Protein AF-A0AA38T703-F1 (afdb_monomer_lite)

Radius of gyration: 50.37 Å; chains: 1; bounding box: 106×46×148 Å

InterPro domains:
  IPR002842 V-type ATPase subunit E [PF01991] (16-172)
  IPR002842 V-type ATPase subunit E [PTHR45715] (1-195)
  IPR038495 V-type ATPase subunit E, C-terminal domain superfamily [G3DSA:3.30.2320.30] (92-183)

Secondary structure (DSSP, 8-state):
--HHHHHHHHHHHHHHHHHHHHHHHHHHHHHHHHHHHHHHHHHHHHHHHHHHHHHHHHHHHHHHHHHHHHHHHHHHHHHHHHHHHHHHHHHHHHHHHHHHHHHHH-TTTSHHHHHHHHHHHHHHHHHHH--SEEEE--BTTTHHHHHHHHHHHHHHHHHHHTSPPPEEEE-SSPBPPPPPTT-HHHHHHHHHHHTT------B-SS-HHHHHHHHTS----------------

Organism: NCBI:txid347529

Structure (mmCIF, N/CA/C/O backbone):
data_AF-A0AA38T703-F1
#
_entry.id   AF-A0AA38T703-F1
#
loop_
_atom_site.group_PDB
_atom_site.id
_atom_site.type_symbol
_atom_site.label_atom_id
_atom_site.label_alt_id
_atom_site.label_comp_id
_atom_site.label_asym_id
_atom_site.label_entity_id
_atom_site.label_seq_id
_atom_site.pdbx_PDB_ins_code
_atom_site.Cartn_x
_atom_site.Cartn_y
_atom_site.Cartn_z
_atom_site.occupancy
_atom_site.B_iso_or_equiv
_atom_site.auth_seq_id
_atom_site.auth_comp_id
_atom_site.auth_asym_id
_atom_site.auth_atom_id
_atom_site.pdbx_PDB_model_num
ATOM 1 N N . MET A 1 1 ? -66.178 -9.434 89.665 1.00 56.97 1 MET A N 1
ATOM 2 C CA . MET A 1 1 ? -65.065 -9.622 88.708 1.00 56.97 1 MET A CA 1
ATOM 3 C C . MET A 1 1 ? -63.785 -9.242 89.425 1.00 56.97 1 MET A C 1
ATOM 5 O O . MET A 1 1 ? -63.821 -8.286 90.188 1.00 56.97 1 MET A O 1
ATOM 9 N N . ASN A 1 2 ? -62.731 -10.046 89.287 1.00 77.88 2 ASN A N 1
ATOM 10 C CA . ASN A 1 2 ? -61.508 -9.919 90.075 1.00 77.88 2 ASN A CA 1
ATOM 11 C C . ASN A 1 2 ? -60.491 -9.052 89.314 1.00 77.88 2 ASN A C 1
ATOM 13 O O . ASN A 1 2 ? -60.171 -9.348 88.165 1.00 77.88 2 ASN A O 1
ATOM 17 N N . ASP A 1 3 ? -59.989 -7.993 89.943 1.00 78.19 3 ASP A N 1
ATOM 18 C CA . ASP A 1 3 ? -59.150 -6.955 89.310 1.00 78.19 3 ASP A CA 1
ATOM 19 C C . ASP A 1 3 ? -57.809 -7.509 88.764 1.00 78.19 3 ASP A C 1
ATOM 21 O O . ASP A 1 3 ? -57.243 -7.028 87.780 1.00 78.19 3 ASP A O 1
ATOM 25 N N . SER A 1 4 ? -57.350 -8.625 89.347 1.00 83.25 4 SER A N 1
ATOM 26 C CA . SER A 1 4 ? -56.185 -9.404 88.895 1.00 83.25 4 SER A CA 1
ATOM 27 C C . SER A 1 4 ? -56.346 -9.959 87.477 1.00 83.25 4 SER A C 1
ATOM 29 O O . SER A 1 4 ? -55.376 -10.034 86.723 1.00 83.25 4 SER A O 1
ATOM 31 N N . ASP A 1 5 ? -57.556 -10.381 87.110 1.00 83.88 5 ASP A N 1
ATOM 32 C CA . ASP A 1 5 ? -57.794 -11.064 85.835 1.00 83.88 5 ASP A CA 1
ATOM 33 C C . ASP A 1 5 ? -57.895 -10.059 84.682 1.00 83.88 5 ASP A C 1
ATOM 35 O O . ASP A 1 5 ? -57.427 -10.339 83.580 1.00 83.88 5 ASP A O 1
ATOM 39 N N . VAL A 1 6 ? -58.384 -8.846 84.968 1.00 86.44 6 VAL A N 1
ATOM 40 C CA . VAL A 1 6 ? -58.371 -7.714 84.029 1.00 86.44 6 VAL A CA 1
ATOM 41 C C . VAL A 1 6 ? -56.932 -7.285 83.724 1.00 86.44 6 VAL A C 1
ATOM 43 O O . VAL A 1 6 ? -56.576 -7.134 82.557 1.00 86.44 6 VAL A O 1
ATOM 46 N N . SER A 1 7 ? -56.068 -7.176 84.741 1.00 87.19 7 SER A N 1
ATOM 47 C CA . SER A 1 7 ? -54.646 -6.843 84.539 1.00 87.19 7 SER A CA 1
ATOM 48 C C . SER A 1 7 ? -53.905 -7.876 83.680 1.00 87.19 7 SER A C 1
ATOM 50 O O . SER A 1 7 ? -53.155 -7.501 82.781 1.00 87.19 7 SER A O 1
ATOM 52 N N . LYS A 1 8 ? -54.157 -9.176 83.887 1.00 89.81 8 LYS A N 1
ATOM 53 C CA . LYS A 1 8 ? -53.566 -10.250 83.063 1.00 89.81 8 LYS A CA 1
ATOM 54 C C . LYS A 1 8 ? -53.995 -10.169 81.597 1.00 89.81 8 LYS A C 1
ATOM 56 O O . LYS A 1 8 ? -53.184 -10.402 80.705 1.00 89.81 8 LYS A O 1
ATOM 61 N N . GLN A 1 9 ? -55.259 -9.834 81.346 1.00 88.88 9 GLN A N 1
ATOM 62 C CA . GLN A 1 9 ? -55.797 -9.717 79.993 1.00 88.88 9 GLN A CA 1
ATOM 63 C C . GLN A 1 9 ? -55.205 -8.506 79.251 1.00 88.88 9 GLN A C 1
ATOM 65 O O . GLN A 1 9 ? -54.872 -8.607 78.070 1.00 88.88 9 GLN A O 1
ATOM 70 N N . ILE A 1 10 ? -54.994 -7.392 79.964 1.00 91.12 10 ILE A N 1
ATOM 71 C CA . ILE A 1 10 ? -54.296 -6.209 79.442 1.00 91.12 10 ILE A CA 1
ATOM 72 C C . ILE A 1 10 ? -52.834 -6.542 79.118 1.00 91.12 10 ILE A C 1
ATOM 74 O O . ILE A 1 10 ? -52.377 -6.224 78.023 1.00 91.12 10 ILE A O 1
ATOM 78 N N . GLU A 1 11 ? -52.105 -7.230 80.003 1.00 92.19 11 GLU A N 1
ATOM 79 C CA . GLU A 1 11 ? -50.729 -7.667 79.716 1.00 92.19 11 GLU A CA 1
ATOM 80 C C . GLU A 1 11 ? -50.644 -8.559 78.474 1.00 92.19 11 GLU A C 1
ATOM 82 O O . GLU A 1 11 ? -49.720 -8.424 77.672 1.00 92.19 11 GLU A O 1
ATOM 87 N N . GLN A 1 12 ? -51.600 -9.472 78.302 1.00 93.56 12 GLN A N 1
ATOM 88 C CA . GLN A 1 12 ? -51.642 -10.353 77.142 1.00 93.56 12 GLN A CA 1
ATOM 89 C C . GLN A 1 12 ? -51.891 -9.567 75.846 1.00 93.56 12 GLN A C 1
ATOM 91 O O . GLN A 1 12 ? -51.225 -9.827 74.845 1.00 93.56 12 GLN A O 1
ATOM 96 N N . MET A 1 13 ? -52.775 -8.563 75.879 1.00 95.06 13 MET A N 1
ATOM 97 C CA . MET A 1 13 ? -52.960 -7.629 74.762 1.00 95.06 13 MET A CA 1
ATOM 98 C C . MET A 1 13 ? -51.692 -6.823 74.462 1.00 95.06 13 MET A C 1
ATOM 100 O O . MET A 1 13 ? -51.327 -6.685 73.300 1.00 95.06 13 MET A O 1
ATOM 104 N N . VAL A 1 14 ? -50.992 -6.319 75.481 1.00 95.44 14 VAL A N 1
ATOM 105 C CA . VAL A 1 14 ? -49.742 -5.564 75.290 1.00 95.44 14 VAL A CA 1
ATOM 106 C C . VAL A 1 14 ? -48.664 -6.438 74.645 1.00 95.44 14 VAL A C 1
ATOM 108 O O . VAL A 1 14 ? -47.990 -5.988 73.721 1.00 95.44 14 VAL A O 1
ATOM 111 N N . ARG A 1 15 ? -48.526 -7.701 75.070 1.00 95.75 15 ARG A N 1
ATOM 112 C CA . ARG A 1 15 ? -47.588 -8.650 74.445 1.00 95.75 15 ARG A CA 1
ATOM 113 C C . ARG A 1 15 ? -47.952 -8.953 72.996 1.00 95.75 15 ARG A C 1
ATOM 115 O O . ARG A 1 15 ? -47.054 -9.009 72.166 1.00 95.75 15 ARG A O 1
ATOM 122 N N . PHE A 1 16 ? -49.241 -9.106 72.694 1.00 96.94 16 PHE A N 1
ATOM 123 C CA . PHE A 1 16 ? -49.709 -9.303 71.323 1.00 96.94 16 PHE A CA 1
ATOM 124 C C . PHE A 1 16 ? -49.347 -8.112 70.428 1.00 96.94 16 PHE A C 1
ATOM 126 O O . PHE A 1 16 ? -48.752 -8.307 69.377 1.00 96.94 16 PHE A O 1
ATOM 133 N N . ILE A 1 17 ? -49.613 -6.882 70.885 1.00 97.62 17 ILE A N 1
ATOM 134 C CA . ILE A 1 17 ? -49.270 -5.658 70.142 1.00 97.62 17 ILE A CA 1
ATOM 135 C C . ILE A 1 17 ? -47.758 -5.565 69.905 1.00 97.62 17 ILE A C 1
ATOM 137 O O . ILE A 1 17 ? -47.323 -5.195 68.817 1.00 97.62 17 ILE A O 1
ATOM 141 N N . HIS A 1 18 ? -46.945 -5.915 70.905 1.00 97.69 18 HIS A N 1
ATOM 142 C CA . HIS A 1 18 ? -45.492 -5.940 70.749 1.00 97.69 18 HIS A CA 1
ATOM 143 C C . HIS A 1 18 ? -45.031 -6.970 69.719 1.00 97.69 18 HIS A C 1
ATOM 145 O O . HIS A 1 18 ? -44.200 -6.640 68.877 1.00 97.69 18 HIS A O 1
ATOM 151 N N . GLN A 1 19 ? -45.577 -8.185 69.765 1.00 97.06 19 GLN A N 1
ATOM 152 C CA . GLN A 1 19 ? -45.219 -9.239 68.823 1.00 97.06 19 GLN A CA 1
ATOM 153 C C . GLN A 1 19 ? -45.654 -8.893 67.393 1.00 97.06 19 GLN A C 1
ATOM 155 O O . GLN A 1 19 ? -44.875 -9.068 66.464 1.00 97.06 19 GLN A O 1
ATOM 160 N N . GLU A 1 20 ? -46.852 -8.335 67.215 1.00 97.62 20 GLU A N 1
ATOM 161 C CA . GLU A 1 20 ? -47.341 -7.879 65.910 1.00 97.62 20 GLU A CA 1
ATOM 162 C C . GLU A 1 20 ? -46.463 -6.750 65.342 1.00 97.62 20 GLU A C 1
ATOM 164 O O . GLU A 1 20 ? -46.110 -6.763 64.163 1.00 97.62 20 GLU A O 1
ATOM 169 N N . ALA A 1 21 ? -46.043 -5.799 66.184 1.00 98.12 21 ALA A N 1
ATOM 170 C CA . AL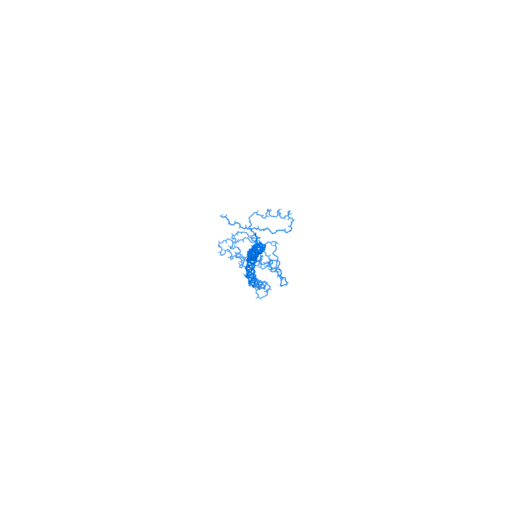A A 1 21 ? -45.118 -4.744 65.779 1.00 98.12 21 ALA A CA 1
ATOM 171 C C . ALA A 1 21 ? -43.730 -5.292 65.400 1.00 98.12 21 ALA A C 1
ATOM 173 O O . ALA A 1 21 ? -43.123 -4.807 64.445 1.00 98.12 21 ALA A O 1
ATOM 174 N N . GLU A 1 22 ? -43.230 -6.299 66.121 1.00 97.25 22 GLU A N 1
ATOM 175 C CA . GLU A 1 22 ? -41.941 -6.941 65.848 1.00 97.25 22 GLU A CA 1
ATOM 176 C C . GLU A 1 22 ? -41.978 -7.774 64.560 1.00 97.25 22 GLU A C 1
ATOM 178 O O . GLU A 1 22 ? -41.081 -7.656 63.725 1.00 97.25 22 GLU A O 1
ATOM 183 N N . GLU A 1 23 ? -43.043 -8.547 64.335 1.00 97.69 23 GLU A N 1
ATOM 184 C CA . GLU A 1 23 ? -43.267 -9.269 63.079 1.00 97.69 23 GLU A CA 1
ATOM 185 C C . GLU A 1 23 ? -43.370 -8.300 61.899 1.00 97.69 23 GLU A C 1
ATOM 187 O O . GLU A 1 23 ? -42.716 -8.515 60.877 1.00 97.69 23 GLU A O 1
ATOM 192 N N . LYS A 1 24 ? -44.091 -7.179 62.052 1.00 98.31 24 LYS A N 1
ATOM 193 C CA . LYS A 1 24 ? -44.185 -6.167 60.993 1.00 98.31 24 LYS A CA 1
ATOM 194 C C . LYS A 1 24 ? -42.850 -5.476 60.721 1.00 98.31 24 LYS A C 1
ATOM 196 O O . LYS A 1 24 ? -42.522 -5.225 59.563 1.00 98.31 24 LYS A O 1
ATOM 201 N N . ALA A 1 25 ? -42.065 -5.180 61.757 1.00 98.12 25 ALA A N 1
ATOM 202 C CA . ALA A 1 25 ? -40.729 -4.610 61.597 1.00 98.12 25 ALA A CA 1
ATOM 203 C C . ALA A 1 25 ? -39.779 -5.577 60.870 1.00 98.12 25 ALA A C 1
ATOM 205 O O . ALA A 1 25 ? -39.027 -5.148 59.994 1.00 98.12 25 ALA A O 1
ATOM 206 N N . ASN A 1 26 ? -39.851 -6.871 61.190 1.00 97.31 26 ASN A N 1
ATOM 207 C CA . ASN A 1 26 ? -39.064 -7.909 60.525 1.00 97.31 26 ASN A CA 1
ATOM 208 C C . ASN A 1 26 ? -39.503 -8.135 59.071 1.00 97.31 26 ASN A C 1
ATOM 210 O O . ASN A 1 26 ? -38.661 -8.306 58.197 1.00 97.31 26 ASN A O 1
ATOM 214 N N . GLU A 1 27 ? -40.800 -8.087 58.776 1.00 97.88 27 GLU A N 1
ATOM 215 C CA . GLU A 1 27 ? -41.298 -8.165 57.398 1.00 97.88 27 GLU A CA 1
ATOM 216 C C . GLU A 1 27 ? -40.767 -6.997 56.551 1.00 97.88 27 GLU A C 1
ATOM 218 O O . GLU A 1 27 ? -40.281 -7.202 55.439 1.00 97.88 27 GLU A O 1
ATOM 223 N N . ILE A 1 28 ? -40.795 -5.775 57.097 1.00 98.06 28 ILE A N 1
ATOM 224 C CA . ILE A 1 28 ? -40.259 -4.585 56.422 1.00 98.06 28 ILE A CA 1
ATOM 225 C C . ILE A 1 28 ? -38.747 -4.710 56.211 1.00 98.06 28 ILE A C 1
ATOM 227 O O . ILE A 1 28 ? -38.261 -4.356 55.138 1.00 98.06 28 ILE A O 1
ATOM 231 N N . SER A 1 29 ? -37.994 -5.201 57.200 1.00 98.00 29 SER A N 1
ATOM 232 C CA . SER A 1 29 ? -36.536 -5.313 57.083 1.00 98.00 29 SER A CA 1
ATOM 233 C C . SER A 1 29 ? -36.121 -6.335 56.024 1.00 98.00 29 SER A C 1
ATOM 235 O O . SER A 1 29 ? -35.268 -6.025 55.193 1.00 98.00 29 SER A O 1
ATOM 237 N N . VAL A 1 30 ? -36.773 -7.501 55.992 1.00 98.25 30 VAL A N 1
ATOM 238 C CA . VAL A 1 30 ? -36.529 -8.539 54.981 1.00 98.25 30 VAL A CA 1
ATOM 239 C C . VAL A 1 30 ? -36.912 -8.034 53.590 1.00 98.25 30 VAL A C 1
ATOM 241 O O . VAL A 1 30 ? -36.106 -8.131 52.666 1.00 98.25 30 VAL A O 1
ATOM 244 N N . SER A 1 31 ? -38.088 -7.414 53.445 1.00 98.06 31 SER A N 1
ATOM 245 C CA . SER A 1 31 ? -38.531 -6.849 52.163 1.00 98.06 31 SER A CA 1
ATOM 246 C C . SER A 1 31 ? -37.571 -5.769 51.652 1.00 98.06 31 SER A C 1
ATOM 248 O O . SER A 1 31 ? -37.233 -5.751 50.471 1.00 98.06 31 SER A O 1
ATOM 250 N N . ALA A 1 32 ? -37.089 -4.887 52.532 1.00 98.19 32 ALA A N 1
ATOM 251 C CA . ALA A 1 32 ? -36.141 -3.839 52.160 1.00 98.19 32 ALA A CA 1
ATOM 252 C C . ALA A 1 32 ? -34.780 -4.408 51.723 1.00 98.19 32 ALA A C 1
ATOM 254 O O . ALA A 1 32 ? -34.150 -3.879 50.806 1.00 98.19 32 ALA A O 1
ATOM 255 N N . GLU A 1 33 ? -34.314 -5.488 52.356 1.00 97.69 33 GLU A N 1
ATOM 256 C CA . GLU A 1 33 ? -33.063 -6.148 51.977 1.00 97.69 33 GLU A CA 1
ATOM 257 C C . GLU A 1 33 ? -33.179 -6.864 50.621 1.00 97.69 33 GLU A C 1
ATOM 259 O O . GLU A 1 33 ? -32.257 -6.799 49.800 1.00 97.69 33 GLU A O 1
ATOM 264 N N . GLU A 1 34 ? -34.316 -7.502 50.343 1.00 97.75 34 GLU A N 1
ATOM 265 C CA . GLU A 1 34 ? -34.598 -8.108 49.040 1.00 97.75 34 GLU A CA 1
ATOM 266 C C . GLU A 1 34 ? -34.631 -7.057 47.924 1.00 97.75 34 GLU A C 1
ATOM 268 O O . GLU A 1 34 ? -33.929 -7.208 46.918 1.00 97.75 34 GLU A O 1
ATOM 273 N N . GLU A 1 35 ? -35.365 -5.958 48.121 1.00 97.75 35 GLU A N 1
ATOM 274 C CA . GLU A 1 35 ? -35.436 -4.850 47.161 1.00 97.75 35 GLU A CA 1
ATOM 275 C C . GLU A 1 35 ? -34.059 -4.223 46.912 1.00 97.75 35 GLU A C 1
ATOM 277 O O . GLU A 1 35 ? -33.651 -4.063 45.757 1.00 97.75 35 GLU A O 1
ATOM 282 N N . PHE A 1 36 ? -33.284 -3.964 47.971 1.00 98.38 36 PHE A N 1
ATOM 283 C CA . PHE A 1 36 ? -31.919 -3.447 47.852 1.00 98.38 36 PHE A CA 1
ATOM 284 C C . PHE A 1 36 ? -31.030 -4.361 47.004 1.00 98.38 36 PHE A C 1
ATOM 286 O O . PHE A 1 36 ? -30.280 -3.896 46.139 1.00 98.38 36 PHE A O 1
ATOM 293 N N . ASN A 1 37 ? -31.097 -5.673 47.239 1.00 98.00 37 ASN A N 1
ATOM 294 C CA . ASN A 1 37 ? -30.293 -6.638 46.501 1.00 98.00 37 ASN A CA 1
ATOM 295 C C . ASN A 1 37 ? -30.689 -6.699 45.020 1.00 98.00 37 ASN A C 1
ATOM 297 O O . ASN A 1 37 ? -29.804 -6.771 44.159 1.00 98.00 37 ASN A O 1
ATOM 301 N N . ILE A 1 38 ? -31.986 -6.618 44.714 1.00 98.12 38 ILE A N 1
ATOM 302 C CA . ILE A 1 38 ? -32.497 -6.582 43.340 1.00 98.12 38 ILE A CA 1
ATOM 303 C C . ILE A 1 38 ? -32.020 -5.315 42.623 1.00 98.12 38 ILE A C 1
ATOM 305 O O . ILE A 1 38 ? -31.422 -5.418 41.548 1.00 98.12 38 ILE A O 1
ATOM 309 N N . GLU A 1 39 ? -32.214 -4.133 43.209 1.00 98.06 39 GLU A N 1
ATOM 310 C CA . GLU A 1 39 ? -31.810 -2.864 42.589 1.00 98.06 39 GLU A CA 1
ATOM 311 C C . GLU A 1 39 ? -30.298 -2.787 42.383 1.00 98.06 39 GLU A C 1
ATOM 313 O O . GLU A 1 39 ? -29.817 -2.434 41.300 1.00 98.06 39 GLU A O 1
ATOM 318 N N . LYS A 1 40 ? -29.522 -3.186 43.395 1.00 98.50 40 LYS A N 1
ATOM 319 C CA . LYS A 1 40 ? -28.062 -3.256 43.303 1.00 98.50 40 LYS A CA 1
ATOM 320 C C . LYS A 1 40 ? -27.627 -4.151 42.147 1.00 98.50 40 LYS A C 1
ATOM 322 O O . LYS A 1 40 ? -26.732 -3.769 41.389 1.00 98.50 40 LYS A O 1
ATOM 327 N N . LEU A 1 41 ? -28.223 -5.338 42.009 1.00 98.25 41 LEU A N 1
ATOM 328 C CA . LEU A 1 41 ? -27.887 -6.259 40.927 1.00 98.25 41 LEU A CA 1
ATOM 329 C C . LEU A 1 41 ? -28.225 -5.646 39.564 1.00 98.25 41 LEU A C 1
ATOM 331 O O . LEU A 1 41 ? -27.370 -5.643 38.678 1.00 98.25 41 LEU A O 1
ATOM 335 N N . GLN A 1 42 ? -29.416 -5.062 39.419 1.00 98.19 42 GLN A N 1
ATOM 336 C CA . GLN A 1 42 ? -29.852 -4.414 38.181 1.00 98.19 42 GLN A CA 1
ATOM 337 C C . GLN A 1 42 ? -28.917 -3.273 37.762 1.00 98.19 42 GLN A C 1
ATOM 339 O O . GLN A 1 42 ? -28.494 -3.219 36.604 1.00 98.19 42 GLN A O 1
ATOM 344 N N . LEU A 1 43 ? -28.531 -2.397 38.695 1.00 98.12 43 LEU A N 1
ATOM 345 C CA . LEU A 1 43 ? -27.594 -1.299 38.435 1.00 98.12 43 LEU A CA 1
ATOM 346 C C . LEU A 1 43 ? -26.226 -1.821 37.979 1.00 98.12 43 LEU A C 1
ATOM 348 O O . LEU A 1 43 ? -25.666 -1.348 36.986 1.00 98.12 43 LEU A O 1
ATOM 352 N N . VAL A 1 44 ? -25.695 -2.833 38.669 1.00 98.50 44 VAL A N 1
ATOM 353 C CA . VAL A 1 44 ? -24.397 -3.431 38.334 1.00 98.50 44 VAL A CA 1
ATOM 354 C C . VAL A 1 44 ? -24.438 -4.120 36.969 1.00 98.50 44 VAL A C 1
ATOM 356 O O . VAL A 1 44 ? -23.490 -3.998 36.190 1.00 98.50 44 VAL A O 1
ATOM 359 N N . GLU A 1 45 ? -25.504 -4.850 36.651 1.00 98.06 45 GLU A N 1
ATOM 360 C CA . GLU A 1 45 ? -25.653 -5.523 35.360 1.00 98.06 45 GLU A CA 1
ATOM 361 C C . GLU A 1 45 ? -25.820 -4.535 34.202 1.00 98.06 45 GLU A C 1
ATOM 363 O O . GLU A 1 45 ? -25.195 -4.720 33.150 1.00 98.06 45 GLU A O 1
ATOM 368 N N . ALA A 1 46 ? -26.586 -3.460 34.402 1.00 98.00 46 ALA A N 1
ATOM 369 C CA . ALA A 1 46 ? -26.760 -2.399 33.416 1.00 98.00 46 ALA A CA 1
ATOM 370 C C . ALA A 1 46 ? -25.421 -1.727 33.064 1.00 98.00 46 ALA A C 1
ATOM 372 O O . ALA A 1 46 ? -25.064 -1.637 31.883 1.00 98.00 46 ALA A O 1
ATOM 373 N N . GLU A 1 47 ? -24.627 -1.339 34.066 1.00 98.06 47 GLU A N 1
ATOM 374 C CA . GLU A 1 47 ? -23.313 -0.727 33.835 1.00 98.06 47 GLU A CA 1
ATOM 375 C C . GLU A 1 47 ? -22.303 -1.725 33.253 1.00 98.06 47 GLU A C 1
ATOM 377 O O . GLU A 1 47 ? -21.598 -1.406 32.291 1.00 98.06 47 GLU A O 1
ATOM 382 N N . LYS A 1 48 ? -22.282 -2.984 33.718 1.00 98.38 48 LYS A N 1
ATOM 383 C CA . LYS A 1 48 ? -21.453 -4.040 33.104 1.00 98.38 48 LYS A CA 1
ATOM 384 C C . LYS A 1 48 ? -21.775 -4.226 31.623 1.00 98.38 48 LYS A C 1
ATOM 386 O O . LYS A 1 48 ? -20.859 -4.402 30.814 1.00 98.38 48 LYS A O 1
ATOM 391 N N . LYS A 1 49 ? -23.056 -4.204 31.246 1.00 98.00 49 LYS A N 1
ATOM 392 C CA . LYS A 1 49 ? -23.491 -4.321 29.848 1.00 98.00 49 LYS A CA 1
ATOM 393 C C . LYS A 1 49 ? -22.993 -3.141 29.016 1.00 98.00 49 LYS A C 1
ATOM 395 O O . LYS A 1 49 ? -22.455 -3.358 27.930 1.00 98.00 49 LYS A O 1
ATOM 400 N N . LYS A 1 50 ? -23.115 -1.918 29.535 1.00 98.31 50 LYS A N 1
ATOM 401 C CA . LYS A 1 50 ? -22.636 -0.693 28.881 1.00 98.31 50 LYS A CA 1
ATOM 402 C C . LYS A 1 50 ? -21.122 -0.718 28.661 1.00 98.31 50 LYS A C 1
ATOM 404 O O . LYS A 1 50 ? -20.671 -0.520 27.533 1.00 98.31 50 LYS A O 1
ATOM 409 N N . ILE A 1 51 ? -20.352 -1.071 29.693 1.00 98.50 51 ILE A N 1
ATOM 410 C CA . ILE A 1 51 ? -18.891 -1.220 29.613 1.00 98.50 51 ILE A CA 1
ATOM 411 C C . ILE A 1 51 ? -18.521 -2.264 28.556 1.00 98.50 51 ILE A C 1
ATOM 413 O O . ILE A 1 51 ? -17.685 -2.006 27.692 1.00 98.50 51 ILE A O 1
ATOM 417 N N . ARG A 1 52 ? -19.174 -3.431 28.563 1.00 98.19 52 ARG A N 1
ATOM 418 C CA . ARG A 1 52 ? -18.893 -4.501 27.595 1.00 98.19 52 ARG A CA 1
ATOM 419 C C . ARG A 1 52 ? -19.090 -4.035 26.151 1.00 98.19 52 ARG A C 1
ATOM 421 O O . ARG A 1 52 ? -18.230 -4.288 25.313 1.00 98.19 52 ARG A O 1
ATOM 428 N N . GLN A 1 53 ? -20.180 -3.320 25.873 1.00 98.00 53 GLN A N 1
ATOM 429 C CA . GLN A 1 53 ? -20.460 -2.775 24.540 1.00 98.00 53 GLN A CA 1
ATOM 430 C C . GLN A 1 53 ? -19.432 -1.719 24.112 1.00 98.00 53 GLN A C 1
ATOM 432 O O . GLN A 1 53 ? -19.021 -1.685 22.951 1.00 98.00 53 GLN A O 1
ATOM 437 N N . GLU A 1 54 ? -18.997 -0.859 25.031 1.00 98.31 54 GLU A N 1
ATOM 438 C CA . GLU A 1 54 ? -17.969 0.143 24.750 1.00 98.31 54 GLU A CA 1
ATOM 439 C C . GLU A 1 54 ? -16.620 -0.506 24.412 1.00 98.31 54 GLU A C 1
ATOM 441 O O . GLU A 1 54 ? -15.990 -0.148 23.413 1.00 98.31 54 GLU A O 1
ATOM 446 N N . TYR A 1 55 ? -16.196 -1.498 25.199 1.00 98.38 55 TYR A N 1
ATOM 447 C CA . TYR A 1 55 ? -14.953 -2.229 24.953 1.00 98.38 55 TYR A CA 1
ATOM 448 C C . TYR A 1 55 ? -15.002 -3.043 23.663 1.00 98.38 55 TYR A C 1
ATOM 450 O O . TYR A 1 55 ? -14.011 -3.069 22.938 1.00 98.38 55 TYR A O 1
ATOM 458 N N . GLU A 1 56 ? -16.148 -3.627 23.311 1.00 98.12 56 GLU A N 1
ATOM 459 C CA . GLU A 1 56 ? -16.310 -4.319 22.031 1.00 98.12 56 GLU A CA 1
ATOM 460 C C . GLU A 1 56 ? -16.122 -3.359 20.842 1.00 98.12 56 GLU A C 1
ATOM 462 O O . GLU A 1 56 ? -15.430 -3.680 19.872 1.00 98.12 56 GLU A O 1
ATOM 467 N N . ARG A 1 57 ? -16.675 -2.141 20.924 1.00 97.88 57 ARG A N 1
ATOM 468 C CA . ARG A 1 57 ? -16.472 -1.100 19.901 1.00 97.88 57 ARG A CA 1
ATOM 469 C C . ARG A 1 57 ? -15.007 -0.671 19.812 1.00 97.88 57 ARG A C 1
ATOM 471 O O . ARG A 1 57 ? -14.463 -0.604 18.710 1.00 97.88 57 ARG A O 1
ATOM 478 N N . LYS A 1 58 ? -14.356 -0.423 20.954 1.00 98.31 58 LYS A N 1
ATOM 479 C CA . LYS A 1 58 ? -12.928 -0.063 21.021 1.00 98.31 58 LYS A CA 1
ATOM 480 C C . LYS A 1 58 ? -12.044 -1.169 20.446 1.00 98.31 58 LYS A C 1
ATOM 482 O O . LYS A 1 58 ? -11.146 -0.882 19.658 1.00 98.31 58 LYS A O 1
ATOM 487 N N . GLN A 1 59 ? -12.331 -2.428 20.767 1.00 98.25 59 GLN A N 1
ATOM 488 C CA . GLN A 1 59 ? -11.602 -3.582 20.249 1.00 98.25 59 GLN A CA 1
ATOM 489 C C . GLN A 1 59 ? -11.705 -3.670 18.722 1.00 98.25 59 GLN A C 1
ATOM 491 O O . GLN A 1 59 ? -10.676 -3.762 18.052 1.00 98.25 59 GLN A O 1
ATOM 496 N N . LYS A 1 60 ? -12.917 -3.551 18.162 1.00 98.12 60 LYS A N 1
ATOM 497 C CA . LYS A 1 60 ? -13.125 -3.528 16.703 1.00 98.12 60 LYS A CA 1
ATOM 498 C C . LYS A 1 60 ? -12.363 -2.378 16.040 1.00 98.12 60 LYS A C 1
ATOM 500 O O . LYS A 1 60 ? -11.736 -2.571 15.001 1.00 98.12 60 LYS A O 1
ATOM 505 N N . GLN A 1 61 ? -12.357 -1.191 16.649 1.00 97.69 61 GLN A N 1
ATOM 506 C CA . GLN A 1 61 ? -11.621 -0.039 16.123 1.00 97.69 61 GLN A CA 1
ATOM 507 C C . GLN A 1 61 ? -10.104 -0.275 16.102 1.00 97.69 61 GLN A C 1
ATOM 509 O O . GLN A 1 61 ? -9.445 0.047 15.112 1.00 97.69 61 GLN A O 1
ATOM 514 N N . VAL A 1 62 ? -9.546 -0.847 17.172 1.00 98.44 62 VAL A N 1
ATOM 515 C CA . VAL A 1 62 ? -8.119 -1.195 17.250 1.00 98.44 62 VAL A CA 1
ATOM 516 C C . VAL A 1 62 ? -7.760 -2.260 16.217 1.00 98.44 62 VAL A C 1
ATOM 518 O O . VAL A 1 62 ? -6.733 -2.141 15.553 1.00 98.44 62 VAL A O 1
ATOM 521 N N . GLU A 1 63 ? -8.613 -3.263 16.018 1.00 98.12 63 GLU A N 1
ATOM 522 C CA . GLU A 1 63 ? -8.382 -4.309 15.022 1.00 98.12 63 GLU A CA 1
ATOM 523 C C . GLU A 1 63 ? -8.335 -3.743 13.595 1.00 98.12 63 GLU A C 1
ATOM 525 O O . GLU A 1 63 ? -7.426 -4.062 12.826 1.00 98.12 63 GLU A O 1
ATOM 530 N N . VAL A 1 64 ? -9.270 -2.850 13.252 1.00 98.38 64 VAL A N 1
ATOM 531 C CA . VAL A 1 64 ? -9.273 -2.157 11.955 1.00 98.38 64 VAL A CA 1
ATOM 532 C C . VAL A 1 64 ? -8.014 -1.307 11.789 1.00 98.38 64 VAL A C 1
ATOM 534 O O . VAL A 1 64 ? -7.357 -1.395 10.754 1.00 98.38 64 VAL A O 1
ATOM 537 N N . ARG A 1 65 ? -7.625 -0.532 12.811 1.00 97.56 65 ARG A N 1
ATOM 538 C CA . ARG A 1 65 ? -6.387 0.266 12.773 1.00 97.56 65 ARG A CA 1
ATOM 539 C C . ARG A 1 65 ? -5.153 -0.605 12.549 1.00 97.56 65 ARG A C 1
ATOM 541 O O . ARG A 1 65 ? -4.342 -0.273 11.693 1.00 97.56 65 ARG A O 1
ATOM 548 N N . LYS A 1 66 ? -5.056 -1.747 13.234 1.00 98.38 66 LYS A N 1
ATOM 549 C CA . LYS A 1 66 ? -3.958 -2.708 13.063 1.00 98.38 66 LYS A CA 1
ATOM 550 C C . LYS A 1 66 ? -3.890 -3.254 11.634 1.00 98.38 66 LYS A C 1
ATOM 552 O O . LYS A 1 66 ? -2.803 -3.378 11.078 1.00 98.38 66 LYS A O 1
ATOM 557 N N . LYS A 1 67 ? -5.040 -3.553 11.018 1.00 98.19 67 LYS A N 1
ATOM 558 C CA . LYS A 1 67 ? -5.116 -4.002 9.615 1.00 98.19 67 LYS A CA 1
ATOM 559 C C . LYS A 1 67 ? -4.656 -2.916 8.639 1.00 98.19 67 LYS A C 1
ATOM 561 O O . LYS A 1 67 ? -3.905 -3.218 7.714 1.00 98.19 67 LYS A O 1
ATOM 566 N N . ILE A 1 68 ? -5.067 -1.666 8.861 1.00 97.94 68 ILE A N 1
ATOM 567 C CA . ILE A 1 68 ? -4.637 -0.520 8.045 1.00 97.94 68 ILE A CA 1
ATOM 568 C C . ILE A 1 68 ? -3.128 -0.320 8.167 1.00 97.94 68 ILE A C 1
ATOM 570 O O . ILE A 1 68 ? -2.446 -0.244 7.151 1.00 97.94 68 ILE A O 1
ATOM 574 N N . GLU A 1 69 ? -2.598 -0.292 9.389 1.00 98.25 69 GLU A N 1
ATOM 575 C CA . GLU A 1 69 ? -1.169 -0.104 9.639 1.00 98.25 69 GLU A CA 1
ATOM 576 C C . GLU A 1 69 ? -0.333 -1.207 8.987 1.00 98.25 69 GLU A C 1
ATOM 578 O O . GLU A 1 69 ? 0.621 -0.916 8.267 1.00 98.25 69 GLU A O 1
ATOM 583 N N . TYR A 1 70 ? -0.741 -2.466 9.151 1.00 98.25 70 TYR A N 1
ATOM 584 C CA . TYR A 1 70 ? -0.094 -3.594 8.490 1.00 98.25 70 TYR A CA 1
ATOM 585 C C . TYR A 1 70 ? -0.096 -3.441 6.960 1.00 98.25 70 TYR A C 1
ATOM 587 O O . TYR A 1 70 ? 0.942 -3.585 6.313 1.00 98.25 70 TYR A O 1
ATOM 595 N N . SER A 1 71 ? -1.242 -3.083 6.370 1.00 98.00 71 SER A N 1
ATOM 596 C CA . SER A 1 71 ? -1.351 -2.855 4.926 1.00 98.00 71 SER A CA 1
ATOM 597 C C . SER A 1 71 ? -0.492 -1.678 4.453 1.00 98.00 71 SER A C 1
ATOM 599 O O . SER A 1 71 ? 0.112 -1.753 3.382 1.00 98.00 71 SER A O 1
ATOM 601 N N . MET A 1 72 ? -0.424 -0.593 5.227 1.00 98.19 72 MET A N 1
ATOM 602 C CA . MET A 1 72 ? 0.409 0.572 4.927 1.00 98.19 72 MET A CA 1
ATOM 603 C C . MET A 1 72 ? 1.893 0.214 4.964 1.00 98.19 72 MET A C 1
ATOM 605 O O . MET A 1 72 ? 2.621 0.576 4.042 1.00 98.19 72 MET A O 1
ATOM 609 N N . GLN A 1 73 ? 2.337 -0.525 5.984 1.00 98.06 73 GLN A N 1
ATOM 610 C CA . GLN A 1 73 ? 3.718 -0.996 6.099 1.00 98.06 73 GLN A CA 1
ATOM 611 C C . GLN A 1 73 ? 4.095 -1.901 4.923 1.00 98.06 73 GLN A C 1
ATOM 613 O O . GLN A 1 73 ? 5.158 -1.726 4.327 1.00 98.06 73 GLN A O 1
ATOM 618 N N . LEU A 1 74 ? 3.212 -2.824 4.532 1.00 98.12 74 LEU A N 1
ATOM 619 C CA . LEU A 1 74 ? 3.439 -3.701 3.385 1.00 98.12 74 LEU A CA 1
ATOM 620 C C . LEU A 1 74 ? 3.536 -2.911 2.073 1.00 98.12 74 LEU A C 1
ATOM 622 O O . LEU A 1 74 ? 4.447 -3.144 1.277 1.00 98.12 74 LEU A O 1
ATOM 626 N N . ASN A 1 75 ? 2.644 -1.940 1.862 1.00 97.88 75 ASN A N 1
ATOM 627 C CA . ASN A 1 75 ? 2.684 -1.086 0.678 1.00 97.88 75 ASN A CA 1
ATOM 628 C C . ASN A 1 75 ? 3.942 -0.202 0.647 1.00 97.88 75 ASN A C 1
ATOM 630 O O . ASN A 1 75 ? 4.586 -0.089 -0.392 1.00 97.88 75 ASN A O 1
ATOM 634 N N . ALA A 1 76 ? 4.343 0.366 1.787 1.00 98.25 76 ALA A N 1
ATOM 635 C CA . ALA A 1 76 ? 5.577 1.137 1.905 1.00 98.25 76 ALA A CA 1
ATOM 636 C C . ALA A 1 76 ? 6.810 0.286 1.565 1.00 98.25 76 ALA A C 1
ATOM 638 O O . ALA A 1 76 ? 7.669 0.725 0.804 1.00 98.25 76 ALA A O 1
ATOM 639 N N . SER A 1 77 ? 6.881 -0.949 2.069 1.00 98.31 77 SER A N 1
ATOM 640 C CA . SER A 1 77 ? 7.955 -1.887 1.724 1.00 98.31 77 SER A CA 1
ATOM 641 C C . SER A 1 77 ? 7.960 -2.231 0.234 1.00 98.31 77 SER A C 1
ATOM 643 O O . SER A 1 77 ? 9.016 -2.221 -0.393 1.00 98.31 77 SER A O 1
ATOM 645 N N . ARG A 1 78 ? 6.787 -2.468 -0.366 1.00 98.19 78 ARG A N 1
ATOM 646 C CA . ARG A 1 78 ? 6.662 -2.730 -1.806 1.00 98.19 78 ARG A CA 1
ATOM 647 C C . ARG A 1 78 ? 7.152 -1.552 -2.649 1.00 98.19 78 ARG A C 1
ATOM 649 O O . ARG A 1 78 ? 7.908 -1.767 -3.590 1.00 98.19 78 ARG A O 1
ATOM 656 N N . ILE A 1 79 ? 6.736 -0.329 -2.318 1.00 98.19 79 ILE A N 1
ATOM 657 C CA . ILE A 1 79 ? 7.155 0.882 -3.037 1.00 98.19 79 ILE A CA 1
ATOM 658 C C . ILE A 1 79 ? 8.674 1.049 -2.961 1.00 98.19 79 ILE A C 1
ATOM 660 O O . ILE A 1 79 ? 9.289 1.308 -3.988 1.00 98.19 79 ILE A O 1
ATOM 664 N N . LYS A 1 80 ? 9.292 0.814 -1.797 1.00 98.44 80 LYS A N 1
ATOM 665 C CA . LYS A 1 80 ? 10.756 0.872 -1.649 1.00 98.44 80 LYS A CA 1
ATOM 666 C C . LYS A 1 80 ? 11.483 -0.108 -2.570 1.00 98.44 80 LYS A C 1
ATOM 668 O O . LYS A 1 80 ? 12.495 0.251 -3.159 1.00 98.44 80 LYS A O 1
ATOM 673 N N . VAL A 1 81 ? 10.969 -1.332 -2.712 1.00 98.44 81 VAL A N 1
ATOM 674 C CA . VAL A 1 81 ? 11.549 -2.321 -3.638 1.00 98.44 81 VAL A CA 1
ATOM 675 C C . VAL A 1 81 ? 11.421 -1.851 -5.086 1.00 98.44 81 VAL A C 1
ATOM 677 O O . VAL A 1 81 ? 12.386 -1.949 -5.836 1.00 98.44 81 VAL A O 1
ATOM 680 N N . LEU A 1 82 ? 10.259 -1.318 -5.472 1.00 98.06 82 LEU A N 1
ATOM 681 C CA . LEU A 1 82 ? 10.043 -0.799 -6.825 1.00 98.06 82 LEU A CA 1
ATOM 682 C C . LEU A 1 82 ? 10.941 0.404 -7.130 1.00 98.06 82 LEU A C 1
ATOM 684 O O . LEU A 1 82 ? 11.501 0.467 -8.216 1.00 98.06 82 LEU A O 1
ATOM 688 N N . GLN A 1 83 ? 11.125 1.311 -6.169 1.00 98.19 83 GLN A N 1
ATOM 689 C CA . GLN A 1 83 ? 12.051 2.439 -6.293 1.00 98.19 83 GLN A CA 1
ATOM 690 C C . GLN A 1 83 ? 13.489 1.956 -6.485 1.00 98.19 83 GLN A C 1
ATOM 692 O O . GLN A 1 83 ? 14.132 2.354 -7.442 1.00 98.19 83 GLN A O 1
ATOM 697 N N . ALA A 1 84 ? 13.960 1.014 -5.663 1.00 97.88 84 ALA A N 1
ATOM 698 C CA . ALA A 1 84 ? 15.309 0.469 -5.811 1.00 97.88 84 ALA A CA 1
ATOM 699 C C . ALA A 1 84 ? 15.529 -0.232 -7.168 1.00 97.88 84 ALA A C 1
ATOM 701 O O . ALA A 1 84 ? 16.627 -0.190 -7.721 1.00 97.88 84 ALA A O 1
ATOM 702 N N . GLN A 1 85 ? 14.494 -0.883 -7.710 1.00 97.75 85 GLN A N 1
ATOM 703 C CA . GLN A 1 85 ? 14.543 -1.468 -9.052 1.00 97.75 85 GLN A CA 1
ATOM 704 C C . GLN A 1 85 ? 14.602 -0.393 -10.143 1.00 97.75 85 GLN A C 1
ATOM 706 O O . GLN A 1 85 ? 15.406 -0.521 -11.065 1.00 97.75 85 GLN A O 1
ATOM 711 N N . ASP A 1 86 ? 13.781 0.653 -10.038 1.00 97.12 86 ASP A N 1
ATOM 712 C CA . ASP A 1 86 ? 13.767 1.771 -10.987 1.00 97.12 86 ASP A CA 1
ATOM 713 C C . ASP A 1 86 ? 15.093 2.540 -10.970 1.00 97.12 86 ASP A C 1
ATOM 715 O O . ASP A 1 86 ? 15.678 2.782 -12.024 1.00 97.12 86 ASP A O 1
ATOM 719 N N . ASP A 1 87 ? 15.642 2.804 -9.783 1.00 96.50 87 ASP A N 1
ATOM 720 C CA . ASP A 1 87 ? 16.944 3.448 -9.598 1.00 96.50 87 ASP A CA 1
ATOM 721 C C . ASP A 1 87 ? 18.061 2.645 -10.279 1.00 96.50 87 ASP A C 1
ATOM 723 O O . ASP A 1 87 ? 18.911 3.209 -10.970 1.00 96.50 87 ASP A O 1
ATOM 727 N N . LEU A 1 88 ? 18.043 1.314 -10.140 1.00 97.06 88 LEU A N 1
ATOM 728 C CA . LEU A 1 88 ? 19.014 0.432 -10.786 1.00 97.06 88 LEU A CA 1
ATOM 729 C C . LEU A 1 88 ? 18.898 0.498 -12.313 1.00 97.06 88 LEU A C 1
ATOM 731 O O . LEU A 1 88 ? 19.912 0.623 -13.004 1.00 97.06 88 LEU A O 1
ATOM 735 N N . VAL A 1 89 ? 17.678 0.443 -12.852 1.00 96.12 89 VAL A N 1
ATOM 736 C CA . VAL A 1 89 ? 17.437 0.538 -14.300 1.00 96.12 89 VAL A CA 1
ATOM 737 C C . VAL A 1 89 ? 17.823 1.921 -14.829 1.00 96.12 89 VAL A C 1
ATOM 739 O O . VAL A 1 89 ? 18.463 2.013 -15.882 1.00 96.12 89 VAL A O 1
ATOM 742 N N . SER A 1 90 ? 17.506 2.993 -14.101 1.00 93.62 90 SER A N 1
ATOM 743 C CA . SER A 1 90 ? 17.894 4.356 -14.465 1.00 93.62 90 SER A CA 1
ATOM 744 C C . SER A 1 90 ? 19.412 4.516 -14.465 1.00 93.62 90 SER A C 1
ATOM 746 O O . SER A 1 90 ? 19.965 5.019 -15.444 1.00 93.62 90 SER A O 1
ATOM 748 N N . ALA A 1 91 ? 20.103 4.002 -13.446 1.00 94.25 91 ALA A N 1
ATOM 749 C CA . ALA A 1 91 ? 21.561 4.022 -13.374 1.00 94.25 91 ALA A CA 1
ATOM 750 C C . ALA A 1 91 ? 22.199 3.251 -14.541 1.00 94.25 91 ALA A C 1
ATOM 752 O O . ALA A 1 91 ? 23.085 3.776 -15.216 1.00 94.25 91 ALA A O 1
ATOM 753 N N . MET A 1 92 ? 21.711 2.041 -14.846 1.00 93.69 92 MET A N 1
ATOM 754 C CA . MET A 1 92 ? 22.167 1.265 -16.007 1.00 93.69 92 MET A CA 1
ATOM 755 C C . MET A 1 92 ? 21.987 2.042 -17.313 1.00 93.69 92 MET A C 1
ATOM 757 O O . MET A 1 92 ? 22.888 2.080 -18.155 1.00 93.69 92 MET A O 1
ATOM 761 N N . ARG A 1 93 ? 20.825 2.675 -17.482 1.00 89.38 93 ARG A N 1
ATOM 762 C CA . ARG A 1 93 ? 20.510 3.489 -18.653 1.00 89.38 93 ARG A CA 1
ATOM 763 C C . ARG A 1 93 ? 21.428 4.705 -18.749 1.00 89.38 93 ARG A C 1
ATOM 765 O O . ARG A 1 93 ? 21.939 4.973 -19.829 1.00 89.38 93 ARG A O 1
ATOM 772 N N . GLU A 1 94 ? 21.691 5.404 -17.651 1.00 87.81 94 GLU A N 1
ATOM 773 C CA . GLU A 1 94 ? 22.624 6.535 -17.615 1.00 87.81 94 GLU A CA 1
ATOM 774 C C . GLU A 1 94 ? 24.054 6.115 -17.962 1.00 87.81 94 GLU A C 1
ATOM 776 O O . GLU A 1 94 ? 24.717 6.794 -18.747 1.00 87.81 94 GLU A O 1
ATOM 781 N N . THR A 1 95 ? 24.531 4.980 -17.441 1.00 88.75 95 THR A N 1
ATOM 782 C CA . THR A 1 95 ? 25.835 4.419 -17.821 1.00 88.75 95 THR A CA 1
ATOM 783 C C . THR A 1 95 ? 25.879 4.090 -19.312 1.00 88.75 95 THR A C 1
ATOM 785 O O . THR A 1 95 ? 26.840 4.456 -19.991 1.00 88.75 95 THR A O 1
ATOM 788 N N . ALA A 1 96 ? 24.835 3.456 -19.854 1.00 87.62 96 ALA A N 1
ATOM 789 C CA . ALA A 1 96 ? 24.741 3.165 -21.282 1.00 87.62 96 ALA A CA 1
ATOM 790 C C . ALA A 1 96 ? 24.720 4.450 -22.130 1.00 87.62 96 ALA A C 1
ATOM 792 O O . ALA A 1 96 ? 25.445 4.539 -23.119 1.00 87.62 96 ALA A O 1
ATOM 793 N N . SER A 1 97 ? 23.964 5.473 -21.724 1.00 83.38 97 SER A N 1
ATOM 794 C CA . SER A 1 97 ? 23.930 6.777 -22.392 1.00 83.38 97 SER A CA 1
ATOM 795 C C . SER A 1 97 ? 25.292 7.478 -2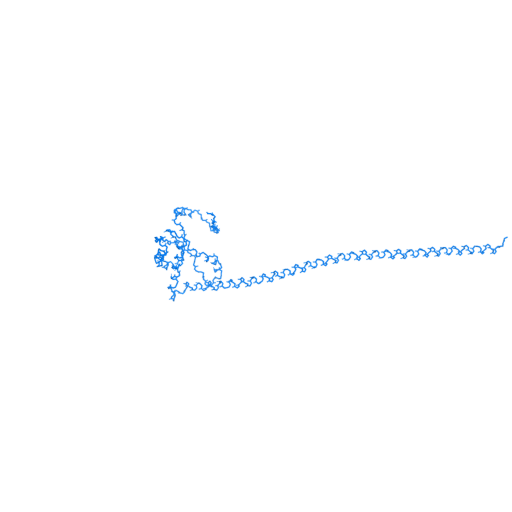2.370 1.00 83.38 97 SER A C 1
ATOM 797 O O . SER A 1 97 ? 25.719 7.980 -23.406 1.00 83.38 97 SER A O 1
ATOM 799 N N . LYS A 1 98 ? 26.018 7.456 -21.244 1.00 82.81 98 LYS A N 1
ATOM 800 C CA . LYS A 1 98 ? 27.397 7.978 -21.159 1.00 82.81 98 LYS A CA 1
ATOM 801 C C . LYS A 1 98 ? 28.342 7.227 -22.099 1.00 82.81 98 LYS A C 1
ATOM 803 O O . LYS A 1 98 ? 29.114 7.848 -22.826 1.00 82.81 98 LYS A O 1
ATOM 808 N N . ASN A 1 99 ? 28.231 5.900 -22.163 1.00 83.38 99 ASN A N 1
ATOM 809 C CA . ASN A 1 99 ? 29.009 5.095 -23.106 1.00 83.38 99 ASN A CA 1
ATOM 810 C C . ASN A 1 99 ? 28.696 5.453 -24.569 1.00 83.38 99 ASN A C 1
ATOM 812 O O . ASN A 1 99 ? 29.613 5.496 -25.385 1.00 83.38 99 ASN A O 1
ATOM 816 N N . LEU A 1 100 ? 27.436 5.757 -24.902 1.00 80.19 100 LEU A N 1
ATOM 817 C CA . LEU A 1 100 ? 27.046 6.207 -26.243 1.00 80.19 100 LEU A CA 1
ATOM 818 C C . LEU A 1 100 ? 27.607 7.593 -26.595 1.00 80.19 100 LEU A C 1
ATOM 820 O O . LEU A 1 100 ? 28.011 7.790 -27.739 1.00 80.19 100 LEU A O 1
ATOM 824 N N . LEU A 1 101 ? 27.694 8.531 -25.644 1.00 77.75 101 LEU A N 1
ATOM 825 C CA . LEU A 1 101 ? 28.342 9.833 -25.881 1.00 77.75 101 LEU A CA 1
ATOM 826 C C . LEU A 1 101 ? 29.818 9.664 -26.252 1.00 77.75 101 LEU A C 1
ATOM 828 O O . LEU A 1 101 ? 30.327 10.328 -27.157 1.00 77.75 101 LEU A O 1
ATOM 832 N N . ASN A 1 102 ? 30.498 8.706 -25.626 1.00 74.50 102 ASN A N 1
ATOM 833 C CA . ASN A 1 102 ? 31.885 8.405 -25.959 1.00 74.50 102 ASN A CA 1
ATOM 834 C C . ASN A 1 102 ? 32.047 7.915 -27.411 1.00 74.50 102 ASN A C 1
ATOM 836 O O . ASN A 1 102 ? 33.055 8.225 -28.045 1.00 74.50 102 ASN A O 1
ATOM 840 N N . VAL A 1 103 ? 31.047 7.229 -27.983 1.00 73.25 103 VAL A N 1
ATOM 841 C CA . VAL A 1 103 ? 31.076 6.787 -29.391 1.00 73.25 103 VAL A CA 1
ATOM 842 C C . VAL A 1 103 ? 31.157 7.974 -30.358 1.00 73.25 103 VAL A C 1
ATOM 844 O O . VAL A 1 103 ? 31.873 7.877 -31.352 1.00 73.25 103 VAL A O 1
ATOM 847 N N . SER A 1 104 ? 30.495 9.102 -30.065 1.00 66.88 104 SER A N 1
ATOM 848 C CA . SER A 1 104 ? 30.603 10.315 -30.892 1.00 66.88 104 SER A CA 1
ATOM 849 C C . SER A 1 104 ? 31.889 11.114 -30.648 1.00 66.88 104 SER A C 1
ATOM 851 O O . SER A 1 104 ? 32.381 11.768 -31.565 1.00 66.88 104 SER A O 1
ATOM 853 N N . HIS A 1 105 ? 32.461 11.066 -29.438 1.00 62.50 105 HIS A N 1
ATOM 854 C CA . HIS A 1 105 ? 33.604 11.910 -29.059 1.00 62.50 105 HIS A CA 1
ATOM 855 C C . HIS A 1 105 ? 34.994 11.307 -29.336 1.00 62.50 105 HIS A C 1
ATOM 857 O O . HIS A 1 105 ? 35.965 12.064 -29.404 1.00 62.50 105 HIS A O 1
ATOM 863 N N . TYR A 1 106 ? 35.137 9.992 -29.563 1.00 56.59 106 TYR A N 1
ATOM 864 C CA . TYR A 1 106 ? 36.417 9.365 -29.956 1.00 56.59 106 TYR A CA 1
ATOM 865 C C . TYR A 1 106 ? 36.795 9.657 -31.425 1.00 56.59 106 TYR A C 1
ATOM 867 O O . TYR A 1 106 ? 36.960 8.762 -32.257 1.00 56.59 106 TYR A O 1
ATOM 875 N N . LYS A 1 107 ? 36.984 10.944 -31.725 1.00 54.50 107 LYS A N 1
ATOM 876 C CA . LYS A 1 107 ? 37.158 11.547 -33.054 1.00 54.50 107 LYS A CA 1
ATOM 877 C C . LYS A 1 107 ? 38.399 11.076 -33.832 1.00 54.50 107 LYS A C 1
ATOM 879 O O . LYS A 1 107 ? 38.490 11.356 -35.019 1.00 54.50 107 LYS A O 1
ATOM 884 N N . SER A 1 108 ? 39.347 10.359 -33.214 1.00 52.28 108 SER A N 1
ATOM 885 C CA . SER A 1 108 ? 40.611 9.968 -33.869 1.00 52.28 108 SER A CA 1
ATOM 886 C C . SER A 1 108 ? 40.890 8.464 -33.969 1.00 52.28 108 SER A C 1
ATOM 888 O O . SER A 1 108 ? 41.615 8.059 -34.870 1.00 52.28 108 SER A O 1
ATOM 890 N N . ARG A 1 109 ? 40.329 7.613 -33.096 1.00 53.72 109 ARG A N 1
ATOM 891 C CA . ARG A 1 109 ? 40.671 6.170 -33.060 1.00 53.72 109 ARG A CA 1
ATOM 892 C C . ARG A 1 109 ? 39.619 5.261 -33.708 1.00 53.72 109 ARG A C 1
ATOM 894 O O . ARG A 1 109 ? 39.945 4.151 -34.112 1.00 53.72 109 ARG A O 1
ATOM 901 N N . HIS A 1 110 ? 38.377 5.741 -33.833 1.00 56.03 110 HIS A N 1
ATOM 902 C CA . HIS A 1 110 ? 37.228 4.967 -34.327 1.00 56.03 110 HIS A CA 1
ATOM 903 C C . HIS A 1 110 ? 36.324 5.756 -35.289 1.00 56.03 110 HIS A C 1
ATOM 905 O O . HIS A 1 110 ? 35.149 5.427 -35.434 1.00 56.03 110 HIS A O 1
ATOM 911 N N . LEU A 1 111 ? 36.861 6.771 -35.977 1.00 61.69 111 LEU A N 1
ATOM 912 C CA . LEU A 1 111 ? 36.100 7.615 -36.909 1.00 61.69 111 LEU A CA 1
ATOM 913 C C . LEU A 1 111 ? 35.328 6.785 -37.957 1.00 61.69 111 LEU A C 1
ATOM 915 O O . LEU A 1 111 ? 34.149 7.031 -38.198 1.00 61.69 111 LEU A O 1
ATOM 919 N N . HIS A 1 112 ? 35.947 5.720 -38.481 1.00 62.47 112 HIS A N 1
ATOM 920 C CA . HIS A 1 112 ? 35.305 4.791 -39.420 1.00 62.47 112 HIS A CA 1
ATOM 921 C C . HIS A 1 112 ? 34.130 3.999 -38.821 1.00 62.47 112 HIS A C 1
ATOM 923 O O . HIS A 1 112 ? 33.199 3.645 -39.544 1.00 62.47 112 HIS A O 1
ATOM 929 N N . ASN A 1 113 ? 34.125 3.749 -37.509 1.00 74.06 113 ASN A N 1
ATOM 930 C CA . ASN A 1 113 ? 33.037 3.022 -36.852 1.00 74.06 113 ASN A CA 1
ATOM 931 C C . ASN A 1 113 ? 31.794 3.907 -36.698 1.00 74.06 113 ASN A C 1
ATOM 933 O O . ASN A 1 113 ? 30.678 3.432 -36.902 1.00 74.06 113 ASN A O 1
ATOM 937 N N . TYR A 1 114 ? 31.977 5.193 -36.380 1.00 80.31 114 TYR A N 1
ATOM 938 C CA . TYR A 1 114 ? 30.870 6.144 -36.267 1.00 80.31 114 TYR A CA 1
ATOM 939 C C . TYR A 1 114 ? 30.289 6.510 -37.639 1.00 80.31 114 TYR A C 1
ATOM 941 O O . TYR A 1 114 ? 29.074 6.506 -37.813 1.00 80.31 114 TYR A O 1
ATOM 949 N N . GLU A 1 115 ? 31.138 6.714 -38.647 1.00 82.19 115 GLU A N 1
ATOM 950 C CA . GLU A 1 115 ? 30.699 6.920 -40.030 1.00 82.19 115 GLU A CA 1
ATOM 951 C C . GLU A 1 115 ? 29.899 5.711 -40.565 1.00 82.19 115 GLU A C 1
ATOM 953 O O . GLU A 1 115 ? 28.827 5.862 -41.159 1.00 82.19 115 GLU A O 1
ATOM 958 N N . GLY A 1 116 ? 30.378 4.489 -40.299 1.00 84.94 116 GLY A N 1
ATOM 959 C CA . GLY A 1 116 ? 29.663 3.255 -40.630 1.00 84.94 116 GLY A CA 1
ATOM 960 C C . GLY A 1 116 ? 28.314 3.135 -39.912 1.00 84.94 116 GLY A C 1
ATOM 961 O O . GLY A 1 116 ? 27.330 2.706 -40.523 1.00 84.94 116 GLY A O 1
ATOM 962 N N . LEU A 1 117 ? 28.246 3.563 -38.648 1.00 85.00 117 LEU A N 1
ATOM 963 C CA . LEU A 1 117 ? 27.011 3.616 -37.866 1.00 85.00 117 LEU A CA 1
ATOM 964 C C . LEU A 1 117 ? 26.013 4.625 -38.452 1.00 85.00 117 LEU A C 1
ATOM 966 O O . LEU A 1 117 ? 24.861 4.260 -38.685 1.00 85.00 117 LEU A O 1
ATOM 970 N N . LEU A 1 118 ? 26.448 5.853 -38.755 1.00 86.00 118 LEU A N 1
ATOM 971 C CA . LEU A 1 118 ? 25.615 6.874 -39.404 1.00 86.00 118 LEU A CA 1
ATOM 972 C C . LEU A 1 118 ? 25.051 6.360 -40.732 1.00 86.00 118 LEU A C 1
ATOM 974 O O . LEU A 1 118 ? 23.849 6.464 -40.978 1.00 86.00 118 LEU A O 1
ATOM 978 N N . ARG A 1 119 ? 25.888 5.710 -41.552 1.00 88.25 119 ARG A N 1
ATOM 979 C CA . ARG A 1 119 ? 25.464 5.088 -42.814 1.00 88.25 119 ARG A CA 1
ATOM 980 C C . ARG A 1 119 ? 24.370 4.050 -42.603 1.00 88.25 119 ARG A C 1
ATOM 982 O O . ARG A 1 119 ? 23.372 4.051 -43.322 1.00 88.25 119 ARG A O 1
ATOM 989 N N . ALA A 1 120 ? 24.550 3.158 -41.631 1.00 87.50 120 ALA A N 1
ATOM 990 C CA . ALA A 1 120 ? 23.581 2.113 -41.322 1.00 87.50 120 ALA A CA 1
ATOM 991 C C . ALA A 1 120 ? 22.245 2.694 -40.831 1.00 87.50 120 ALA A C 1
ATOM 993 O O . ALA A 1 120 ? 21.192 2.238 -41.277 1.00 87.50 120 ALA A O 1
ATOM 994 N N . LEU A 1 121 ? 22.285 3.726 -39.982 1.00 88.69 121 LEU A N 1
ATOM 995 C CA . LEU A 1 121 ? 21.096 4.414 -39.470 1.00 88.69 121 LEU A CA 1
ATOM 996 C C . LEU A 1 121 ? 20.330 5.147 -40.579 1.00 88.69 121 LEU A C 1
ATOM 998 O O . LEU A 1 121 ? 19.105 5.026 -40.651 1.00 88.69 121 LEU A O 1
ATOM 1002 N N . ILE A 1 122 ? 21.033 5.833 -41.488 1.00 87.44 122 ILE A N 1
ATOM 1003 C CA . ILE A 1 122 ? 20.415 6.480 -42.656 1.00 87.44 122 ILE A CA 1
ATOM 1004 C C . ILE A 1 122 ? 19.732 5.423 -43.530 1.00 87.44 122 ILE A C 1
ATOM 1006 O O . ILE A 1 122 ? 18.539 5.541 -43.798 1.00 87.44 122 ILE A O 1
ATOM 1010 N N . ILE A 1 123 ? 20.423 4.337 -43.893 1.00 87.25 123 ILE A N 1
ATOM 1011 C CA . ILE A 1 123 ? 19.831 3.251 -44.696 1.00 87.25 123 ILE A CA 1
ATOM 1012 C C . ILE A 1 123 ? 18.602 2.652 -43.996 1.00 87.25 123 ILE A C 1
ATOM 1014 O O . ILE A 1 123 ? 17.575 2.434 -44.637 1.00 87.25 123 ILE A O 1
ATOM 1018 N N . GLN A 1 124 ? 18.680 2.400 -42.687 1.00 87.06 124 GLN A N 1
ATOM 1019 C CA . GLN A 1 124 ? 17.563 1.872 -41.903 1.00 87.06 124 GLN A CA 1
ATOM 1020 C C . GLN A 1 124 ? 16.353 2.813 -41.929 1.00 87.06 124 GLN A C 1
ATOM 1022 O O . GLN A 1 124 ? 15.222 2.339 -42.045 1.00 87.06 124 GLN A O 1
ATOM 1027 N N . SER A 1 125 ? 16.573 4.126 -41.837 1.00 86.25 125 SER A N 1
ATOM 1028 C CA . SER A 1 125 ? 15.494 5.112 -41.930 1.00 86.25 125 SER A CA 1
ATOM 1029 C C . SER A 1 125 ? 14.847 5.113 -43.317 1.00 86.25 125 SER A C 1
ATOM 1031 O O . SER A 1 125 ? 13.629 4.970 -43.412 1.00 86.25 125 SER A O 1
ATOM 1033 N N . LEU A 1 126 ? 15.647 5.137 -44.390 1.00 83.94 126 LEU A N 1
ATOM 1034 C CA . LEU A 1 126 ? 15.159 5.111 -45.772 1.00 83.94 126 LEU A CA 1
ATOM 1035 C C . LEU A 1 126 ? 14.337 3.845 -46.057 1.00 83.94 126 LEU A C 1
ATOM 1037 O O . LEU A 1 126 ? 13.255 3.929 -46.630 1.00 83.94 126 LEU A O 1
ATOM 1041 N N . LEU A 1 127 ? 14.793 2.676 -45.586 1.00 85.75 127 LEU A N 1
ATOM 1042 C CA . LEU A 1 127 ? 14.069 1.404 -45.728 1.00 85.75 127 LEU A CA 1
ATOM 1043 C C . LEU A 1 127 ? 12.732 1.371 -44.976 1.00 85.75 127 LEU A C 1
ATOM 1045 O O . LEU A 1 127 ? 11.816 0.667 -45.406 1.00 85.75 127 LEU A O 1
ATOM 1049 N N . ARG A 1 128 ? 12.615 2.094 -43.855 1.00 85.50 128 ARG A N 1
ATOM 1050 C CA . ARG A 1 128 ? 11.357 2.211 -43.101 1.00 85.50 128 ARG A CA 1
ATOM 1051 C C . ARG A 1 128 ? 10.373 3.173 -43.760 1.00 85.50 128 ARG A C 1
ATOM 1053 O O . ARG A 1 128 ? 9.176 2.929 -43.677 1.00 85.50 128 ARG A O 1
ATOM 1060 N N . LEU A 1 129 ? 10.869 4.234 -44.394 1.00 83.75 129 LEU A N 1
ATOM 1061 C CA . LEU A 1 129 ? 10.044 5.296 -44.976 1.00 83.75 129 LEU A CA 1
ATOM 1062 C C . LEU A 1 129 ? 9.584 4.983 -46.401 1.00 83.75 129 LEU A C 1
ATOM 1064 O O . LEU A 1 129 ? 8.418 5.190 -46.706 1.00 83.75 129 LEU A O 1
ATOM 1068 N N . LYS A 1 130 ? 10.473 4.448 -47.251 1.00 83.31 130 LYS A N 1
ATOM 1069 C CA . LYS A 1 130 ? 10.191 4.072 -48.651 1.00 83.31 130 LYS A CA 1
ATOM 1070 C C . LYS A 1 130 ? 9.579 5.193 -49.509 1.00 83.31 130 LYS A C 1
ATOM 1072 O O . LYS A 1 130 ? 8.779 4.926 -50.400 1.00 83.31 130 LYS A O 1
ATOM 1077 N N . GLU A 1 131 ? 9.964 6.437 -49.256 1.00 81.69 131 GLU A N 1
ATOM 1078 C CA . GLU A 1 131 ? 9.513 7.605 -50.022 1.00 81.69 131 GLU A CA 1
ATOM 1079 C C . GLU A 1 131 ? 10.577 8.023 -51.059 1.00 81.69 131 GLU A C 1
ATOM 1081 O O . GLU A 1 131 ? 11.770 7.784 -50.844 1.00 81.69 131 GLU A O 1
ATOM 1086 N N . PRO A 1 132 ? 10.178 8.651 -52.181 1.00 81.12 132 PRO A N 1
ATOM 1087 C CA . PRO A 1 132 ? 11.099 9.056 -53.246 1.00 81.12 132 PRO A CA 1
ATOM 1088 C C . PRO A 1 132 ? 11.937 10.297 -52.903 1.00 81.12 132 PRO A C 1
ATOM 1090 O O . PRO A 1 132 ? 13.006 10.471 -53.480 1.00 81.12 132 PRO A O 1
ATOM 1093 N N . SER A 1 133 ? 11.472 11.150 -51.983 1.00 83.69 133 SER A N 1
ATOM 1094 C CA . SER A 1 133 ? 12.180 12.358 -51.543 1.00 83.69 133 SER A CA 1
ATOM 1095 C C . SER A 1 133 ? 12.083 12.517 -50.026 1.00 83.69 133 SER A C 1
ATOM 1097 O O . SER A 1 133 ? 11.014 12.331 -49.432 1.00 83.69 133 SER A O 1
ATOM 1099 N N . VAL A 1 134 ? 13.223 12.802 -49.402 1.00 83.31 134 VAL A N 1
ATOM 1100 C CA . VAL A 1 134 ? 13.469 12.672 -47.968 1.00 83.31 134 VAL A CA 1
ATOM 1101 C C . VAL A 1 134 ? 14.260 13.871 -47.454 1.00 83.31 134 VAL A C 1
ATOM 1103 O O . VAL A 1 134 ? 15.318 14.203 -47.977 1.00 83.31 134 VAL A O 1
ATOM 1106 N N . LEU A 1 135 ? 13.783 14.490 -46.377 1.00 84.75 135 LEU A N 1
ATOM 1107 C CA . LEU A 1 135 ? 14.496 15.569 -45.697 1.00 84.75 135 LEU A CA 1
ATOM 1108 C C . LEU A 1 135 ? 15.270 15.026 -44.482 1.00 84.75 135 LEU A C 1
ATOM 1110 O O . LEU A 1 135 ? 14.695 14.378 -43.614 1.00 84.75 135 LEU A O 1
ATOM 1114 N N . LEU A 1 136 ? 16.583 15.249 -44.424 1.00 84.06 136 LEU A N 1
ATOM 1115 C CA . LEU A 1 136 ? 17.470 14.728 -43.383 1.00 84.06 136 LEU A CA 1
ATOM 1116 C C . LEU A 1 136 ? 17.883 15.845 -42.424 1.00 84.06 136 LEU A C 1
ATOM 1118 O O . LEU A 1 136 ? 18.517 16.817 -42.824 1.00 84.06 136 LEU A O 1
ATOM 1122 N N . ARG A 1 137 ? 17.578 15.667 -41.137 1.00 85.50 137 ARG A N 1
ATOM 1123 C CA . ARG A 1 137 ? 17.992 16.585 -40.075 1.00 85.50 137 ARG A CA 1
ATOM 1124 C C . ARG A 1 137 ? 19.125 15.990 -39.244 1.00 85.50 137 ARG A C 1
ATOM 1126 O O . ARG A 1 137 ? 18.967 14.903 -38.690 1.00 85.50 137 ARG A O 1
ATOM 1133 N N . CYS A 1 138 ? 20.240 16.706 -39.118 1.00 85.25 138 CYS A N 1
ATOM 1134 C CA . CYS A 1 138 ? 21.407 16.268 -38.347 1.00 85.25 138 CYS A CA 1
ATOM 1135 C C . CYS A 1 138 ? 21.910 17.348 -37.374 1.00 85.25 138 CYS A C 1
ATOM 1137 O O . CYS A 1 138 ? 21.439 18.488 -37.368 1.00 85.25 138 CYS A O 1
ATOM 1139 N N . ARG A 1 139 ? 22.857 16.981 -36.501 1.00 84.38 139 ARG A N 1
ATOM 1140 C CA . ARG A 1 139 ? 23.586 17.947 -35.666 1.00 84.38 139 ARG A CA 1
ATOM 1141 C C . ARG A 1 139 ? 24.597 18.705 -36.520 1.00 84.38 139 ARG A C 1
ATOM 1143 O O . ARG A 1 139 ? 25.164 18.140 -37.452 1.00 84.38 139 ARG A O 1
ATOM 1150 N N . LYS A 1 140 ? 24.880 19.957 -36.152 1.00 82.75 140 LYS A N 1
ATOM 1151 C CA . LYS A 1 140 ? 25.840 20.816 -36.869 1.00 82.75 140 LYS A CA 1
ATOM 1152 C C . LYS A 1 140 ? 27.248 20.213 -36.936 1.00 82.75 140 LYS A C 1
ATOM 1154 O O . LYS A 1 140 ? 27.937 20.361 -37.936 1.00 82.75 140 LYS A O 1
ATOM 1159 N N . GLU A 1 141 ? 27.654 19.500 -35.889 1.00 81.25 141 GLU A N 1
ATOM 1160 C CA . GLU A 1 141 ? 28.965 18.839 -35.804 1.00 81.25 141 GLU A CA 1
ATOM 1161 C C . GLU A 1 141 ? 29.100 17.621 -36.730 1.00 81.25 141 GLU A C 1
ATOM 1163 O O . GLU A 1 141 ? 30.208 17.285 -37.146 1.00 81.25 141 GLU A O 1
ATOM 1168 N N . ASP A 1 142 ? 27.980 16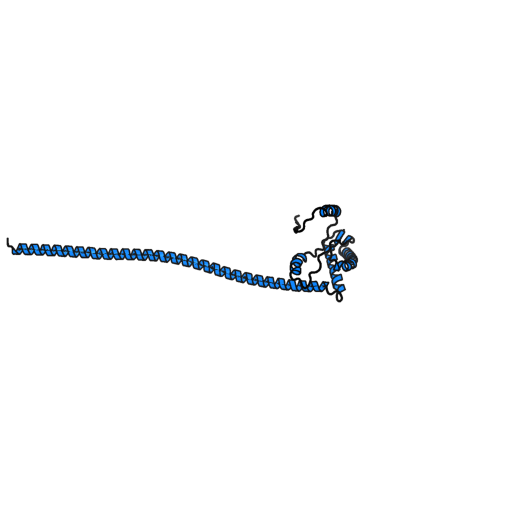.972 -37.062 1.00 83.19 142 ASP A N 1
ATOM 1169 C CA . ASP A 1 142 ? 27.944 15.744 -37.859 1.00 83.19 142 ASP A CA 1
ATOM 1170 C C . ASP A 1 142 ? 27.775 16.024 -39.367 1.00 83.19 142 ASP A C 1
ATOM 1172 O O . ASP A 1 142 ? 27.928 15.109 -40.172 1.00 83.19 142 ASP A O 1
ATOM 1176 N N . LEU A 1 143 ? 27.499 17.274 -39.765 1.00 84.94 143 LEU A N 1
ATOM 1177 C CA . LEU A 1 143 ? 27.123 17.666 -41.132 1.00 84.94 143 LEU A CA 1
ATOM 1178 C C . LEU A 1 143 ? 28.127 17.181 -42.189 1.00 84.94 143 LEU A C 1
ATOM 1180 O O . LEU A 1 143 ? 27.749 16.467 -43.112 1.00 84.94 143 LEU A O 1
ATOM 1184 N N . HIS A 1 144 ? 29.417 17.455 -41.986 1.00 84.75 144 HIS A N 1
ATOM 1185 C CA . HIS A 1 144 ? 30.493 17.000 -42.879 1.00 84.75 144 HIS A CA 1
ATOM 1186 C C . HIS A 1 144 ? 30.517 15.466 -43.056 1.00 84.75 144 HIS A C 1
ATOM 1188 O O . HIS A 1 144 ? 30.763 14.960 -44.148 1.00 84.75 144 HIS A O 1
ATOM 1194 N N . MET A 1 145 ? 30.274 14.708 -41.979 1.00 83.19 145 MET A N 1
ATOM 1195 C CA . MET A 1 145 ? 30.289 13.238 -42.025 1.00 83.19 145 MET A CA 1
ATOM 1196 C C . MET A 1 145 ? 29.018 12.680 -42.665 1.00 83.19 145 MET A C 1
ATOM 1198 O O . MET A 1 145 ? 29.034 11.609 -43.261 1.00 83.19 145 MET A O 1
ATOM 1202 N N . VAL A 1 146 ? 27.899 13.388 -42.539 1.00 86.19 146 VAL A N 1
ATOM 1203 C CA . VAL A 1 146 ? 26.649 13.019 -43.202 1.00 86.19 146 VAL A CA 1
ATOM 1204 C C . VAL A 1 146 ? 26.771 13.235 -44.711 1.00 86.19 146 VAL A C 1
ATOM 1206 O O . VAL A 1 146 ? 26.416 12.336 -45.472 1.00 86.19 146 VAL A O 1
ATOM 1209 N N . GLU A 1 147 ? 27.341 14.361 -45.146 1.00 87.44 147 GLU A N 1
ATOM 1210 C CA . GLU A 1 147 ? 27.605 14.659 -46.561 1.00 87.44 147 GLU A CA 1
ATOM 1211 C C . GLU A 1 147 ? 28.469 13.591 -47.235 1.00 87.44 147 GLU A C 1
ATOM 1213 O O . GLU A 1 147 ? 28.124 13.119 -48.318 1.00 87.44 147 GLU A O 1
ATOM 1218 N N . SER A 1 148 ? 29.536 13.133 -46.572 1.00 87.25 148 SER A N 1
ATOM 1219 C CA . SER A 1 148 ? 30.407 12.089 -47.125 1.00 87.25 148 SER A CA 1
ATOM 1220 C C . SER A 1 148 ? 29.726 10.716 -47.229 1.00 87.25 148 SER A C 1
ATOM 1222 O O . SER A 1 148 ? 30.059 9.911 -48.100 1.00 87.25 148 SER A O 1
ATOM 1224 N N . VAL A 1 149 ? 28.756 10.431 -46.358 1.00 88.19 149 VAL A N 1
ATOM 1225 C CA . VAL A 1 149 ? 28.091 9.124 -46.254 1.00 88.19 149 VAL A CA 1
ATOM 1226 C C . VAL A 1 149 ? 26.842 9.007 -47.124 1.00 88.19 149 VAL A C 1
ATOM 1228 O O . VAL A 1 149 ? 26.452 7.889 -47.482 1.00 88.19 149 VAL A O 1
ATOM 1231 N N . LEU A 1 150 ? 26.216 10.133 -47.468 1.00 87.50 150 LEU A N 1
ATOM 1232 C CA . LEU A 1 150 ? 24.929 10.195 -48.160 1.00 87.50 150 LEU A CA 1
ATOM 1233 C C . LEU A 1 150 ? 24.910 9.399 -49.463 1.00 87.50 150 LEU A C 1
ATOM 1235 O O . LEU A 1 150 ? 23.993 8.604 -49.674 1.00 87.50 150 LEU A O 1
ATOM 1239 N N . GLU A 1 151 ? 25.929 9.556 -50.304 1.00 88.38 151 GLU A N 1
ATOM 1240 C CA . GLU A 1 151 ? 25.955 8.894 -51.610 1.00 88.38 151 GLU A CA 1
ATOM 1241 C C . GLU A 1 151 ? 26.074 7.372 -51.466 1.00 88.38 151 GLU A C 1
ATOM 1243 O O . GLU A 1 151 ? 25.271 6.613 -52.009 1.00 88.38 151 GLU A O 1
ATOM 1248 N N . SER A 1 152 ? 26.965 6.915 -50.580 1.00 89.56 152 SER A N 1
ATOM 1249 C CA . SER A 1 152 ? 27.086 5.487 -50.267 1.00 89.56 152 SER A CA 1
ATOM 1250 C C . SER A 1 152 ? 25.813 4.906 -49.634 1.00 89.56 152 SER A C 1
ATOM 1252 O O . SER A 1 152 ? 25.514 3.721 -49.804 1.00 89.56 152 SER A O 1
ATOM 1254 N N . ALA A 1 153 ? 25.055 5.706 -48.879 1.00 87.75 153 ALA A N 1
ATOM 1255 C CA . ALA A 1 153 ? 23.787 5.279 -48.296 1.00 87.75 153 ALA A CA 1
ATOM 1256 C C . ALA A 1 153 ? 22.680 5.134 -49.355 1.00 87.75 153 ALA A C 1
ATOM 1258 O O . ALA A 1 153 ? 21.937 4.150 -49.303 1.00 87.75 153 ALA A O 1
ATOM 1259 N N . LYS A 1 154 ? 22.597 6.051 -50.331 1.00 87.56 154 LYS A N 1
ATOM 1260 C CA . LYS A 1 154 ? 21.642 5.987 -51.453 1.00 87.56 154 LYS A CA 1
ATOM 1261 C C . LYS A 1 154 ? 21.849 4.739 -52.301 1.00 87.56 154 LYS A C 1
ATOM 1263 O O . LYS A 1 154 ? 20.891 4.007 -52.540 1.00 87.56 154 LYS A O 1
ATOM 1268 N N . GLU A 1 155 ? 23.093 4.455 -52.684 1.00 88.38 155 GLU A N 1
ATOM 1269 C CA . GLU A 1 155 ? 23.442 3.262 -53.463 1.00 88.38 155 GLU A CA 1
ATOM 1270 C C . GLU A 1 155 ? 23.059 1.975 -52.723 1.00 88.38 155 GLU A C 1
ATOM 1272 O O . GLU A 1 155 ? 22.419 1.082 -53.282 1.00 88.38 155 GLU A O 1
ATOM 1277 N N . LYS A 1 156 ? 23.387 1.887 -51.427 1.00 88.31 156 LYS A N 1
ATOM 1278 C CA . LYS A 1 156 ? 23.044 0.721 -50.598 1.00 88.31 156 LYS A CA 1
ATOM 1279 C C . LYS A 1 156 ? 21.540 0.570 -50.382 1.00 88.31 156 LYS A C 1
ATOM 1281 O O . LYS A 1 156 ? 21.063 -0.561 -50.291 1.00 88.31 156 LYS A O 1
ATOM 1286 N N . TYR A 1 157 ? 20.797 1.669 -50.278 1.00 86.75 157 TYR A N 1
ATOM 1287 C CA . TYR A 1 157 ? 19.338 1.634 -50.227 1.00 86.75 157 TYR A CA 1
ATOM 1288 C C . TYR A 1 157 ? 18.755 1.142 -51.556 1.00 86.75 157 TYR A C 1
ATOM 1290 O O . TYR A 1 157 ? 17.956 0.210 -51.538 1.00 86.75 157 TYR A O 1
ATOM 1298 N N . ALA A 1 158 ? 19.202 1.688 -52.690 1.00 87.38 158 ALA A N 1
ATOM 1299 C CA . ALA A 1 158 ? 18.746 1.279 -54.018 1.00 87.38 158 ALA A CA 1
ATOM 1300 C C . ALA A 1 158 ? 19.026 -0.211 -54.278 1.00 87.38 158 ALA A C 1
ATOM 1302 O O . ALA A 1 158 ? 18.142 -0.947 -54.717 1.00 87.38 158 ALA A O 1
ATOM 1303 N N . GLY A 1 159 ? 20.219 -0.685 -53.898 1.00 87.19 159 GLY A N 1
ATOM 1304 C CA . GLY A 1 159 ? 20.604 -2.091 -54.010 1.00 87.19 159 GLY A CA 1
ATOM 1305 C C . GLY A 1 159 ? 19.788 -3.037 -53.121 1.00 87.19 159 GLY A C 1
ATOM 1306 O O . GLY A 1 159 ? 19.486 -4.148 -53.542 1.00 87.19 159 GLY A O 1
ATOM 1307 N N . LYS A 1 160 ? 19.401 -2.614 -51.908 1.00 86.19 160 LYS A N 1
ATOM 1308 C CA . LYS A 1 160 ? 18.583 -3.430 -50.985 1.00 86.19 160 LYS A CA 1
ATOM 1309 C C . LYS A 1 160 ? 17.083 -3.358 -51.262 1.00 86.19 160 LYS A C 1
ATOM 1311 O O . LYS A 1 160 ? 16.370 -4.319 -50.995 1.00 86.19 160 LYS A O 1
ATOM 1316 N N . GLY A 1 161 ? 16.598 -2.205 -51.706 1.00 78.38 161 GLY A N 1
ATOM 1317 C CA . GLY A 1 161 ? 15.185 -1.952 -51.964 1.00 78.38 161 GLY A CA 1
ATOM 1318 C C . GLY A 1 161 ? 14.744 -2.331 -53.375 1.00 78.38 161 GLY A C 1
ATOM 1319 O O . GLY A 1 161 ? 13.546 -2.467 -53.591 1.00 78.38 161 GLY A O 1
ATOM 1320 N N . HIS A 1 162 ? 15.681 -2.496 -54.319 1.00 79.69 162 HIS A N 1
ATOM 1321 C CA . HIS A 1 162 ? 15.408 -2.588 -55.761 1.00 79.69 162 HIS A CA 1
ATOM 1322 C C . HIS A 1 162 ? 14.581 -1.399 -56.289 1.00 79.69 162 HIS A C 1
ATOM 1324 O O . HIS A 1 162 ? 13.753 -1.549 -57.185 1.00 79.69 162 HIS A O 1
ATOM 1330 N N . VAL A 1 163 ? 14.794 -0.210 -55.718 1.00 82.06 163 VAL A N 1
ATOM 1331 C CA . VAL A 1 163 ? 14.102 1.040 -56.077 1.00 82.06 163 VAL A CA 1
ATOM 1332 C C . VAL A 1 163 ? 15.134 2.076 -56.517 1.00 82.06 163 VAL A C 1
ATOM 1334 O O . VAL A 1 163 ? 16.309 1.983 -56.160 1.00 82.06 163 VAL A O 1
ATOM 1337 N N . HIS A 1 164 ? 14.698 3.076 -57.283 1.00 79.31 164 HIS A N 1
ATOM 1338 C CA . HIS A 1 164 ? 15.508 4.249 -57.599 1.00 79.31 164 HIS A CA 1
ATOM 1339 C C . HIS A 1 164 ? 16.039 4.940 -56.334 1.00 79.31 164 HIS A C 1
ATOM 1341 O O . HIS A 1 164 ? 15.398 4.930 -55.278 1.00 79.31 164 HIS A O 1
ATOM 1347 N N . ALA A 1 165 ? 17.227 5.537 -56.457 1.00 80.88 165 ALA A N 1
ATOM 1348 C CA . ALA A 1 165 ? 17.853 6.280 -55.374 1.00 80.88 165 ALA A CA 1
ATOM 1349 C C . ALA A 1 165 ? 16.964 7.474 -54.971 1.00 80.88 165 ALA A C 1
ATOM 1351 O O . ALA A 1 165 ? 16.587 8.259 -55.844 1.00 80.88 165 ALA A O 1
ATOM 1352 N N . PRO A 1 166 ? 16.613 7.613 -53.681 1.00 81.06 166 PRO A N 1
ATOM 1353 C CA . PRO A 1 166 ? 15.765 8.696 -53.218 1.00 81.06 166 PRO A CA 1
ATOM 1354 C C . PRO A 1 166 ? 16.536 10.016 -53.230 1.00 81.06 166 PRO A C 1
ATOM 1356 O O . PRO A 1 166 ? 17.747 10.062 -52.978 1.00 81.06 166 PRO A O 1
ATOM 1359 N N . GLU A 1 167 ? 15.819 11.102 -53.487 1.00 84.94 167 GLU A N 1
ATOM 1360 C CA . GLU A 1 167 ? 16.333 12.454 -53.317 1.00 84.94 167 GLU A CA 1
ATOM 1361 C C . GLU A 1 167 ? 16.437 12.753 -51.817 1.00 84.94 167 GLU A C 1
ATOM 1363 O O . GLU A 1 167 ? 15.457 12.623 -51.086 1.00 84.94 167 GLU A O 1
ATOM 1368 N N . ILE A 1 168 ? 17.630 13.108 -51.336 1.00 83.88 168 ILE A N 1
ATOM 1369 C CA . ILE A 1 168 ? 17.855 13.416 -49.919 1.00 83.88 168 ILE A CA 1
ATOM 1370 C C . ILE A 1 168 ? 18.340 14.857 -49.807 1.00 83.88 168 ILE A C 1
ATOM 1372 O O . ILE A 1 168 ? 19.402 15.180 -50.338 1.00 83.88 168 ILE A O 1
ATOM 1376 N N . VAL A 1 169 ? 17.576 15.695 -49.106 1.00 84.94 169 VAL A N 1
ATOM 1377 C CA . VAL A 1 169 ? 17.883 17.112 -48.861 1.00 84.94 169 VAL A CA 1
ATOM 1378 C C . VAL A 1 169 ? 18.231 17.300 -47.387 1.00 84.94 169 VAL A C 1
ATOM 1380 O O . VAL A 1 169 ? 17.463 16.881 -46.522 1.00 84.94 169 VAL A O 1
ATOM 1383 N N . ILE A 1 170 ? 19.380 17.906 -47.085 1.00 83.81 170 ILE A N 1
ATOM 1384 C CA . ILE A 1 170 ? 19.758 18.244 -45.704 1.00 83.81 170 ILE A CA 1
ATOM 1385 C C . ILE A 1 170 ? 18.999 19.510 -45.287 1.00 83.81 170 ILE A C 1
ATOM 1387 O O . ILE A 1 170 ? 18.964 20.482 -46.034 1.00 83.81 170 ILE A O 1
ATOM 1391 N N . ASP A 1 171 ? 18.363 19.475 -44.117 1.00 80.12 171 ASP A N 1
ATOM 1392 C CA . ASP A 1 171 ? 17.623 20.610 -43.552 1.00 80.12 171 ASP A CA 1
ATOM 1393 C C . ASP A 1 171 ? 18.558 21.679 -42.967 1.00 80.12 171 ASP A C 1
ATOM 1395 O O . ASP A 1 171 ? 19.576 21.349 -42.356 1.00 80.12 171 ASP A O 1
ATOM 1399 N N . ASP A 1 172 ? 18.153 22.947 -43.043 1.00 79.06 172 ASP A N 1
ATOM 1400 C CA . ASP A 1 172 ? 18.867 24.073 -42.426 1.00 79.06 172 ASP A CA 1
ATOM 1401 C C . ASP A 1 172 ? 18.632 24.147 -40.902 1.00 79.06 172 ASP A C 1
ATOM 1403 O O . ASP A 1 172 ? 19.418 24.740 -40.151 1.00 79.06 172 ASP A O 1
ATOM 1407 N N . ILE A 1 173 ? 17.552 23.531 -40.405 1.00 84.12 173 ILE A N 1
ATOM 1408 C CA . ILE A 1 173 ? 17.241 23.454 -38.971 1.00 84.12 173 ILE A CA 1
ATOM 1409 C C . ILE A 1 173 ? 18.017 22.293 -38.352 1.00 84.12 173 ILE A C 1
ATOM 1411 O O . ILE A 1 173 ? 17.717 21.139 -38.619 1.00 84.12 173 ILE A O 1
ATOM 1415 N N . HIS A 1 174 ? 18.970 22.574 -37.465 1.00 81.44 174 HIS A N 1
ATOM 1416 C CA . HIS A 1 174 ? 19.844 21.549 -36.886 1.00 81.44 174 HIS A CA 1
ATOM 1417 C C . HIS A 1 174 ? 19.294 20.957 -35.578 1.00 81.44 174 HIS A C 1
ATOM 1419 O O . HIS A 1 174 ? 18.562 21.611 -34.834 1.00 81.44 174 HIS A O 1
ATOM 1425 N N . LEU A 1 175 ? 19.685 19.715 -35.269 1.00 81.62 175 LEU A N 1
ATOM 1426 C CA . LEU A 1 175 ? 19.430 19.103 -33.960 1.00 81.62 175 LEU A CA 1
ATOM 1427 C C . LEU A 1 175 ? 20.248 19.797 -32.854 1.00 81.62 175 LEU A C 1
ATOM 1429 O O . LEU A 1 175 ? 21.348 20.291 -33.133 1.00 81.62 175 LEU A O 1
ATOM 1433 N N . PRO A 1 176 ? 19.749 19.803 -31.602 1.00 79.50 176 PRO A N 1
ATOM 1434 C CA . PRO A 1 176 ? 20.484 20.363 -30.476 1.00 79.50 176 PRO A CA 1
ATOM 1435 C C . PRO A 1 176 ? 21.845 19.660 -30.278 1.00 79.50 176 PRO A C 1
ATOM 1437 O O . PRO A 1 176 ? 22.007 18.491 -30.654 1.00 79.50 176 PRO A O 1
ATOM 1440 N N . PRO A 1 177 ? 22.848 20.376 -29.733 1.00 74.19 177 PRO A N 1
ATOM 1441 C CA . PRO A 1 177 ? 24.201 19.852 -29.564 1.00 74.19 177 PRO A CA 1
ATOM 1442 C C . PRO A 1 177 ? 24.226 18.685 -28.575 1.00 74.19 177 PRO A C 1
ATOM 1444 O O . PRO A 1 177 ? 23.339 18.556 -27.727 1.00 74.19 177 PRO A O 1
ATOM 1447 N N . ALA A 1 178 ? 25.248 17.832 -28.684 1.00 68.31 178 ALA A N 1
ATOM 1448 C CA . ALA A 1 178 ? 25.392 16.689 -27.790 1.00 68.31 178 ALA A CA 1
ATOM 1449 C C . ALA A 1 178 ? 25.402 17.152 -26.317 1.00 68.31 178 ALA A C 1
ATOM 1451 O O . ALA A 1 178 ? 26.039 18.159 -26.001 1.00 68.31 178 ALA A O 1
ATOM 1452 N N . PRO A 1 179 ? 24.686 16.453 -25.418 1.00 66.06 179 PRO A N 1
ATOM 1453 C CA . PRO A 1 179 ? 24.702 16.797 -24.005 1.00 66.06 179 PRO A CA 1
ATOM 1454 C C . PRO A 1 179 ? 26.128 16.654 -23.454 1.00 66.06 179 PRO A C 1
ATOM 1456 O O . PRO A 1 179 ? 26.792 15.644 -23.692 1.00 66.06 179 PRO A O 1
ATOM 1459 N N . SER A 1 180 ? 26.595 17.686 -22.746 1.00 62.91 180 SER A N 1
ATOM 1460 C CA . SER A 1 180 ? 27.916 17.697 -22.112 1.00 62.91 180 SER A CA 1
ATOM 1461 C C . SER A 1 180 ? 27.991 16.667 -20.981 1.00 62.91 180 SER A C 1
ATOM 1463 O O . SER A 1 180 ? 26.987 16.358 -20.338 1.00 62.91 180 SER A O 1
ATOM 1465 N N . HIS A 1 181 ? 29.198 16.169 -20.706 1.00 58.97 181 HIS A N 1
ATOM 1466 C CA . HIS A 1 181 ? 29.470 15.226 -19.617 1.00 58.97 181 HIS A CA 1
ATOM 1467 C C . HIS A 1 181 ? 29.148 15.801 -18.221 1.00 58.97 181 HIS A C 1
ATOM 1469 O O . HIS A 1 181 ? 28.923 15.025 -17.290 1.00 58.97 181 HIS A O 1
ATOM 1475 N N . ASP A 1 182 ? 29.093 17.134 -18.106 1.00 56.56 182 ASP A N 1
ATOM 1476 C CA . ASP A 1 182 ? 28.906 17.880 -16.855 1.00 56.56 182 ASP A CA 1
ATOM 1477 C C . ASP A 1 182 ? 27.441 18.244 -16.542 1.00 56.56 182 ASP A C 1
ATOM 1479 O O . ASP A 1 182 ? 27.162 18.692 -15.432 1.00 56.56 182 ASP A O 1
ATOM 1483 N N . ASP A 1 183 ? 26.492 18.020 -17.465 1.00 56.34 183 ASP A N 1
ATOM 1484 C CA . ASP A 1 183 ? 25.071 18.355 -17.264 1.00 56.34 183 ASP A CA 1
ATOM 1485 C C . ASP A 1 183 ? 24.203 17.099 -17.021 1.00 56.34 183 ASP A C 1
ATOM 1487 O O . ASP A 1 183 ? 23.699 16.480 -17.970 1.00 56.34 183 ASP A O 1
ATOM 1491 N N . PRO A 1 184 ? 23.946 16.707 -15.756 1.00 52.44 184 PRO A N 1
ATOM 1492 C CA . PRO A 1 184 ? 23.138 15.526 -15.432 1.00 52.44 184 PRO A CA 1
ATOM 1493 C C . PRO A 1 184 ? 21.676 15.645 -15.898 1.00 52.44 184 PRO A C 1
ATOM 1495 O O . PRO A 1 184 ? 21.041 14.641 -16.227 1.00 52.44 184 PRO A O 1
ATOM 1498 N N . HIS A 1 185 ? 21.139 16.867 -16.003 1.00 51.25 185 HIS A N 1
ATOM 1499 C CA . HIS A 1 185 ? 19.781 17.110 -16.502 1.00 51.25 185 HIS A CA 1
ATOM 1500 C C . HIS A 1 185 ? 19.659 17.040 -18.026 1.00 51.25 185 HIS A C 1
ATOM 1502 O O . HIS A 1 185 ? 18.564 16.762 -18.525 1.00 51.25 185 HIS A O 1
ATOM 1508 N N . ALA A 1 186 ? 20.755 17.215 -18.771 1.00 49.78 186 ALA A N 1
ATOM 1509 C CA . ALA A 1 186 ? 20.715 17.103 -20.221 1.00 49.78 186 ALA A CA 1
ATOM 1510 C C . ALA A 1 186 ? 20.401 15.653 -20.636 1.00 49.78 186 ALA A C 1
ATOM 1512 O O . ALA A 1 186 ? 19.532 15.436 -21.469 1.00 49.78 186 ALA A O 1
ATOM 1513 N N . LEU A 1 187 ? 20.958 14.630 -19.976 1.00 48.06 187 LEU A N 1
ATOM 1514 C CA . LEU A 1 187 ? 20.625 13.230 -20.293 1.00 48.06 187 LEU A CA 1
ATOM 1515 C C . LEU A 1 187 ? 19.143 12.873 -20.055 1.00 48.06 187 LEU A C 1
ATOM 1517 O O . LEU A 1 187 ? 18.571 12.087 -20.813 1.00 48.06 187 LEU A O 1
ATOM 1521 N N . SER A 1 188 ? 18.505 13.456 -19.035 1.00 42.53 188 SER A N 1
ATOM 1522 C CA . SER A 1 188 ? 17.104 13.179 -18.679 1.00 42.53 188 SER A CA 1
ATOM 1523 C C . SER A 1 188 ? 16.134 13.614 -19.784 1.00 42.53 188 SER A C 1
ATOM 1525 O O . SER A 1 188 ? 15.335 12.807 -20.265 1.00 42.53 188 SER A O 1
ATOM 1527 N N . TRP A 1 189 ? 16.289 14.840 -20.291 1.00 39.19 189 TRP A N 1
ATOM 1528 C CA . TRP A 1 189 ? 15.463 15.374 -21.380 1.00 39.19 189 TRP A CA 1
ATOM 1529 C C . TRP A 1 189 ? 15.770 14.678 -22.704 1.00 39.19 189 TRP A C 1
ATOM 1531 O O . TRP A 1 189 ? 14.882 14.473 -23.529 1.00 39.19 189 TRP A O 1
ATOM 1541 N N . TYR A 1 190 ? 17.016 14.236 -22.875 1.00 43.78 190 TYR A N 1
ATOM 1542 C CA . TYR A 1 190 ? 17.435 13.517 -24.061 1.00 43.78 190 TYR A CA 1
ATOM 1543 C C . TYR A 1 190 ? 16.919 12.089 -24.119 1.00 43.78 190 TYR A C 1
ATOM 1545 O O . TYR A 1 190 ? 16.742 11.593 -25.211 1.00 43.78 190 TYR A O 1
ATOM 1553 N N . THR A 1 191 ? 16.615 11.403 -23.024 1.00 39.84 191 THR A N 1
ATOM 1554 C CA . THR A 1 191 ? 16.110 10.018 -23.121 1.00 39.84 191 THR A CA 1
ATOM 1555 C C . THR A 1 191 ? 14.683 9.898 -23.655 1.00 39.84 191 THR A C 1
ATOM 1557 O O . THR A 1 191 ? 14.396 8.961 -24.398 1.00 39.84 191 THR A O 1
ATOM 1560 N N . SER A 1 192 ? 13.829 10.894 -23.400 1.00 35.69 192 SER A N 1
ATOM 1561 C CA . SER A 1 192 ? 12.550 11.051 -24.106 1.00 35.69 192 SER A CA 1
ATOM 1562 C C . SER A 1 192 ? 12.752 11.440 -25.578 1.00 35.69 192 SER A C 1
ATOM 1564 O O . SER A 1 192 ? 11.890 11.173 -26.408 1.00 35.69 192 SER A O 1
ATOM 1566 N N . VAL A 1 193 ? 13.911 12.020 -25.916 1.00 36.00 193 VAL A N 1
ATOM 1567 C CA . VAL A 1 193 ? 14.295 12.498 -27.258 1.00 36.00 193 VAL A CA 1
ATOM 1568 C C . VAL A 1 193 ? 15.247 11.528 -27.990 1.00 36.00 193 VAL A C 1
ATOM 1570 O O . VAL A 1 193 ? 15.453 11.646 -29.188 1.00 36.00 193 VAL A O 1
ATOM 1573 N N . PHE A 1 194 ? 15.775 10.486 -27.347 1.00 31.41 194 PHE A N 1
ATOM 1574 C CA . PHE A 1 194 ? 16.634 9.474 -27.979 1.00 31.41 194 PHE A CA 1
ATOM 1575 C C . PHE A 1 194 ? 15.788 8.425 -28.700 1.00 31.41 194 PHE A C 1
ATOM 1577 O O . PHE A 1 194 ? 16.257 7.814 -29.658 1.00 31.41 194 PHE A O 1
ATOM 1584 N N . LEU A 1 195 ? 14.504 8.306 -28.331 1.00 30.48 195 LEU A N 1
ATOM 1585 C CA . LEU A 1 195 ? 13.497 7.721 -29.216 1.00 30.48 195 LEU A CA 1
ATOM 1586 C C . LEU A 1 195 ? 13.250 8.603 -30.461 1.00 30.48 195 LEU A C 1
ATOM 1588 O O . LEU A 1 195 ? 12.779 8.102 -31.474 1.00 30.48 195 LEU A O 1
ATOM 1592 N N . TYR A 1 196 ? 13.631 9.884 -30.406 1.00 32.66 196 TYR A N 1
ATOM 1593 C CA . TYR A 1 196 ? 13.627 10.861 -31.499 1.00 32.66 196 TYR A CA 1
ATOM 1594 C C . TYR A 1 196 ? 15.015 11.067 -32.137 1.00 32.66 196 TYR A C 1
ATOM 1596 O O . TYR A 1 196 ? 15.266 12.099 -32.753 1.00 32.66 196 TYR A O 1
ATOM 1604 N N . ILE A 1 197 ? 15.857 10.024 -32.197 1.00 34.69 197 ILE A N 1
ATOM 1605 C CA . ILE A 1 197 ? 16.599 9.777 -33.453 1.00 34.69 197 ILE A CA 1
ATOM 1606 C C . ILE A 1 197 ? 15.614 9.136 -34.450 1.00 34.69 197 ILE A C 1
ATOM 1608 O O . ILE A 1 197 ? 15.851 8.100 -35.063 1.00 34.69 197 ILE A O 1
ATOM 1612 N N . TYR A 1 198 ? 14.449 9.760 -34.604 1.00 37.22 198 TYR A N 1
ATOM 1613 C CA . TYR A 1 198 ? 13.806 9.798 -35.892 1.00 37.22 198 TYR A CA 1
ATOM 1614 C C . TYR A 1 198 ? 14.554 10.905 -36.608 1.00 37.22 198 TYR A C 1
ATOM 1616 O O . TYR A 1 198 ? 14.369 12.087 -36.331 1.00 37.22 198 TYR A O 1
ATOM 1624 N N . ILE A 1 199 ? 15.438 10.498 -37.513 1.00 40.12 199 ILE A N 1
ATOM 1625 C CA . ILE A 1 199 ? 15.629 11.219 -38.765 1.00 40.12 199 ILE A CA 1
ATOM 1626 C C . ILE A 1 199 ? 14.217 11.660 -39.183 1.00 40.12 199 ILE A C 1
ATOM 1628 O O . ILE A 1 199 ? 13.403 10.828 -39.586 1.00 40.12 199 ILE A O 1
ATOM 1632 N N . TYR A 1 200 ? 13.876 12.924 -38.913 1.00 41.81 200 TYR A 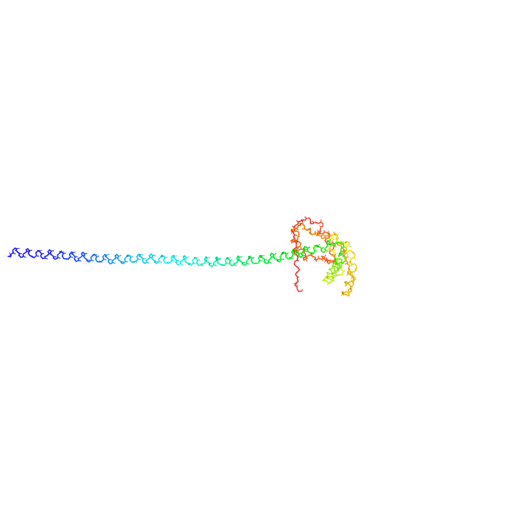N 1
ATOM 1633 C CA . TYR A 1 200 ? 12.576 13.498 -39.236 1.00 41.81 200 TYR A CA 1
ATOM 1634 C C . TYR A 1 200 ? 12.560 13.688 -40.740 1.00 41.81 200 TYR A C 1
ATOM 1636 O O . TYR A 1 200 ? 12.808 14.769 -41.262 1.00 41.81 200 TYR A O 1
ATOM 1644 N N . VAL A 1 201 ? 12.314 12.586 -41.432 1.00 42.84 201 VAL A N 1
ATOM 1645 C CA . VAL A 1 201 ? 12.064 12.594 -42.854 1.00 42.84 201 VAL A CA 1
ATOM 1646 C C . VAL A 1 201 ? 10.657 13.084 -43.053 1.00 42.84 201 VAL A C 1
ATOM 1648 O O . VAL A 1 201 ? 9.683 12.345 -42.919 1.00 42.84 201 VAL A O 1
ATOM 1651 N N . TYR A 1 202 ? 10.555 14.370 -43.347 1.00 45.97 202 TYR A N 1
ATOM 1652 C CA . TYR A 1 202 ? 9.321 14.910 -43.870 1.00 45.97 202 TYR A CA 1
ATOM 1653 C C . TYR A 1 202 ? 9.094 14.342 -45.269 1.00 45.97 202 TYR A C 1
ATOM 1655 O O . TYR A 1 202 ? 9.993 14.336 -46.111 1.00 45.97 202 TYR A O 1
ATOM 1663 N N . ARG A 1 203 ? 7.866 13.883 -45.507 1.00 42.00 203 ARG A N 1
ATOM 1664 C CA . ARG A 1 203 ? 7.370 13.544 -46.837 1.00 42.00 203 ARG A CA 1
ATOM 1665 C C . ARG A 1 203 ? 7.311 14.831 -47.657 1.00 42.00 203 ARG A C 1
ATOM 1667 O O . ARG A 1 203 ? 6.479 15.697 -47.379 1.00 42.00 203 ARG A O 1
ATOM 1674 N N . VAL A 1 204 ? 8.177 14.974 -48.658 1.00 43.62 204 VAL A N 1
ATOM 1675 C CA . VAL A 1 204 ? 8.142 16.115 -49.588 1.00 43.62 204 VAL A CA 1
ATOM 1676 C C . VAL A 1 204 ? 7.028 15.876 -50.612 1.00 43.62 204 VAL A C 1
ATOM 1678 O O . VAL A 1 204 ? 7.255 15.576 -51.775 1.00 43.62 204 VAL A O 1
ATOM 1681 N N . GLY A 1 205 ? 5.779 15.962 -50.162 1.00 37.78 205 GLY A N 1
ATOM 1682 C CA . GLY A 1 205 ? 4.616 16.050 -51.038 1.00 37.78 205 GLY A CA 1
ATOM 1683 C C . GLY A 1 205 ? 4.010 17.436 -50.901 1.00 37.78 205 GLY A C 1
ATOM 1684 O O . GLY A 1 205 ? 3.315 17.665 -49.924 1.00 37.78 205 GLY A O 1
ATOM 1685 N N . GLN A 1 206 ? 4.288 18.358 -51.834 1.00 35.47 206 GLN A N 1
ATOM 1686 C CA . GLN A 1 206 ? 3.559 19.632 -52.063 1.00 35.47 206 GLN A CA 1
ATOM 1687 C C . GLN A 1 206 ? 3.384 20.605 -50.864 1.00 35.47 206 GLN A C 1
ATOM 1689 O O . GLN A 1 206 ? 2.730 21.638 -50.985 1.00 35.47 206 GLN A O 1
ATOM 1694 N N . VAL A 1 207 ? 3.959 20.319 -49.693 1.00 40.78 207 VAL A N 1
ATOM 1695 C CA . VAL A 1 207 ? 3.654 21.023 -48.433 1.00 40.78 207 VAL A CA 1
ATOM 1696 C C . VAL A 1 207 ? 4.668 22.132 -48.093 1.00 40.78 207 VAL A C 1
ATOM 1698 O O . VAL A 1 207 ? 4.352 23.025 -47.305 1.00 40.78 207 VAL A O 1
ATOM 1701 N N . GLN A 1 208 ? 5.840 22.164 -48.740 1.00 37.47 208 GLN A N 1
ATOM 1702 C CA . GLN A 1 208 ? 6.865 23.203 -48.527 1.00 37.47 208 GLN A CA 1
ATOM 1703 C C . GLN A 1 208 ? 6.340 24.628 -48.800 1.00 37.47 208 GLN A C 1
ATOM 1705 O O . GLN A 1 208 ? 6.586 25.541 -48.010 1.00 37.47 208 GLN A O 1
ATOM 1710 N N . GLU A 1 209 ? 5.503 24.820 -49.826 1.00 33.16 209 GLU A N 1
ATOM 1711 C CA . GLU A 1 209 ? 4.978 26.154 -50.160 1.00 33.16 209 GLU A CA 1
ATOM 1712 C C . GLU A 1 209 ? 3.920 26.664 -49.155 1.00 33.16 209 GLU A C 1
ATOM 1714 O O . GLU A 1 209 ? 3.767 27.872 -48.952 1.00 33.16 209 GLU A O 1
ATOM 1719 N N . LYS A 1 210 ? 3.221 25.753 -48.460 1.00 30.55 210 LYS A N 1
ATOM 1720 C CA . LYS A 1 210 ? 2.242 26.100 -47.412 1.00 30.55 210 LYS A CA 1
ATOM 1721 C C . LYS A 1 210 ? 2.881 26.298 -46.037 1.00 30.55 210 LYS A C 1
ATOM 1723 O O . LYS A 1 210 ? 2.409 27.144 -45.282 1.00 30.55 210 LYS A O 1
ATOM 1728 N N . ILE A 1 211 ? 3.945 25.564 -45.709 1.00 34.59 211 ILE A N 1
ATOM 1729 C CA . ILE A 1 211 ? 4.628 25.678 -44.410 1.00 34.59 211 ILE A CA 1
ATOM 1730 C C . ILE A 1 211 ? 5.454 26.970 -44.334 1.00 34.59 211 ILE A C 1
ATOM 1732 O O . ILE A 1 211 ? 5.354 27.672 -43.331 1.00 34.59 211 ILE A O 1
ATOM 1736 N N . SER A 1 212 ? 6.161 27.361 -45.402 1.00 30.36 212 SER A N 1
ATOM 1737 C CA . SER A 1 212 ? 6.932 28.620 -45.427 1.00 30.36 212 SER A CA 1
ATOM 1738 C C . SER A 1 212 ? 6.051 29.864 -45.202 1.00 30.36 212 SER A C 1
ATOM 1740 O O . SER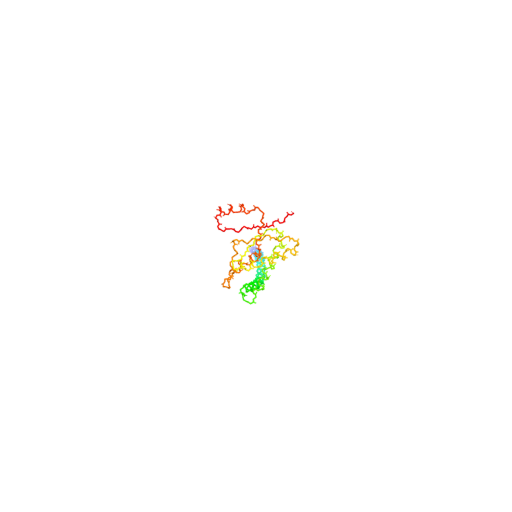 A 1 212 ? 6.430 30.785 -44.479 1.00 30.36 212 SER A O 1
ATOM 1742 N N . LYS A 1 213 ? 4.820 29.865 -45.739 1.00 30.78 213 LYS A N 1
ATOM 1743 C CA . LYS A 1 213 ? 3.851 30.959 -45.532 1.00 30.78 213 LYS A CA 1
ATOM 1744 C C . LYS A 1 213 ? 3.228 30.966 -44.130 1.00 30.78 213 LYS A C 1
ATOM 1746 O O . LYS A 1 213 ? 2.897 32.039 -43.633 1.00 30.78 213 LYS A O 1
ATOM 1751 N N . LYS A 1 214 ? 3.090 29.802 -43.485 1.00 27.75 214 LYS A N 1
ATOM 1752 C CA . LYS A 1 214 ? 2.454 29.670 -42.161 1.00 27.75 214 LYS A CA 1
ATOM 1753 C C . LYS A 1 214 ? 3.425 29.892 -40.992 1.00 27.75 214 LYS A C 1
ATOM 1755 O O . LYS A 1 214 ? 3.018 30.394 -39.958 1.00 27.75 214 LYS A O 1
ATOM 1760 N N . TRP A 1 215 ? 4.715 29.599 -41.167 1.00 27.27 215 TRP A N 1
ATOM 1761 C CA . TRP A 1 215 ? 5.732 29.812 -40.124 1.00 27.27 215 TRP A CA 1
ATOM 1762 C C . TRP A 1 215 ? 6.182 31.266 -39.957 1.00 27.27 215 TRP A C 1
ATOM 1764 O O . TRP A 1 215 ? 6.681 31.626 -38.899 1.00 27.27 215 TRP A O 1
ATOM 1774 N N . LYS A 1 216 ? 5.985 32.127 -40.964 1.00 30.33 216 LYS A N 1
ATOM 1775 C CA . LYS A 1 216 ? 6.281 33.566 -40.843 1.00 30.33 216 LYS A CA 1
ATOM 1776 C C . LYS A 1 216 ? 5.271 34.339 -39.984 1.00 30.33 216 LYS A C 1
ATOM 1778 O O . LYS A 1 216 ? 5.500 35.515 -39.734 1.00 30.33 216 LYS A O 1
ATOM 1783 N N . THR A 1 217 ? 4.149 33.726 -39.597 1.00 32.81 217 THR A N 1
ATOM 1784 C CA . THR A 1 217 ? 3.006 34.424 -38.981 1.00 32.81 217 THR A CA 1
ATOM 1785 C C . THR A 1 217 ? 2.725 34.059 -37.523 1.00 32.81 217 THR A C 1
ATOM 1787 O O . THR A 1 217 ? 1.939 34.760 -36.897 1.00 32.81 217 THR A O 1
ATOM 1790 N N . GLU A 1 218 ? 3.371 33.044 -36.945 1.00 28.50 218 GLU A N 1
ATOM 1791 C CA . GLU A 1 218 ? 3.114 32.629 -35.557 1.00 28.50 218 GLU A CA 1
ATOM 1792 C C . GLU A 1 218 ? 4.417 32.599 -34.738 1.00 28.50 218 GLU A C 1
ATOM 1794 O O . GLU A 1 218 ? 5.089 31.577 -34.616 1.00 28.50 218 GLU A O 1
ATOM 1799 N N . GLU A 1 219 ? 4.780 33.750 -34.166 1.00 35.31 219 GLU A N 1
ATOM 1800 C CA . GLU A 1 219 ? 5.725 33.842 -33.049 1.00 35.31 219 GLU A CA 1
ATOM 1801 C C . GLU A 1 219 ? 5.002 33.480 -31.744 1.00 35.31 219 GLU A C 1
ATOM 1803 O O . GLU A 1 219 ? 4.363 34.344 -31.160 1.00 35.31 219 GLU A O 1
ATOM 1808 N N . HIS A 1 220 ? 5.130 32.247 -31.239 1.00 27.55 220 HIS A N 1
ATOM 1809 C CA . HIS A 1 220 ? 4.977 31.979 -29.801 1.00 27.55 220 HIS A CA 1
ATOM 1810 C C . HIS A 1 220 ? 5.849 30.789 -29.353 1.00 27.55 220 HIS A C 1
ATOM 1812 O O . HIS A 1 220 ? 5.724 29.690 -29.901 1.00 27.55 220 HIS A O 1
ATOM 1818 N N . PRO A 1 221 ? 6.731 30.971 -28.349 1.00 34.09 221 PRO A N 1
ATOM 1819 C CA . PRO A 1 221 ? 7.508 29.894 -27.759 1.00 34.09 221 PRO A CA 1
ATOM 1820 C C . PRO A 1 221 ? 6.659 29.181 -26.697 1.00 34.09 221 PRO A C 1
ATOM 1822 O O . PRO A 1 221 ? 5.920 29.826 -25.961 1.00 34.09 221 PRO A O 1
ATOM 1825 N N . HIS A 1 222 ? 6.828 27.864 -26.574 1.00 34.66 222 HIS A N 1
ATOM 1826 C CA . HIS A 1 222 ? 6.192 26.979 -25.584 1.00 34.66 222 HIS A CA 1
ATOM 1827 C C . HIS A 1 222 ? 4.760 26.521 -25.904 1.00 34.66 222 HIS A C 1
ATOM 1829 O O . HIS A 1 222 ? 3.806 27.140 -25.465 1.00 34.66 222 HIS A O 1
ATOM 1835 N N . ILE A 1 223 ? 4.634 25.370 -26.581 1.00 24.86 223 ILE A N 1
ATOM 1836 C CA . ILE A 1 223 ? 3.734 24.234 -26.263 1.00 24.86 223 ILE A CA 1
ATOM 1837 C C . ILE A 1 223 ? 4.175 23.050 -27.160 1.00 24.86 223 ILE A C 1
ATOM 1839 O O . ILE A 1 223 ? 4.292 23.231 -28.372 1.00 24.86 223 ILE A O 1
ATOM 1843 N N . PRO A 1 224 ? 4.424 21.834 -26.631 1.00 29.33 224 PRO A N 1
ATOM 1844 C CA . PRO A 1 224 ? 4.733 20.675 -27.463 1.00 29.33 224 PRO A CA 1
ATOM 1845 C C . PRO A 1 224 ? 3.439 20.039 -27.996 1.00 29.33 224 PRO A C 1
ATOM 1847 O O . PRO A 1 224 ? 2.605 19.550 -27.233 1.00 29.33 224 PRO A O 1
ATOM 1850 N N . PHE A 1 225 ? 3.274 20.039 -29.320 1.00 25.89 225 PHE A N 1
ATOM 1851 C CA . PHE A 1 225 ? 2.155 19.391 -30.005 1.00 25.89 225 PHE A CA 1
ATOM 1852 C C . PHE A 1 225 ? 2.422 17.882 -30.137 1.00 25.89 225 PHE A C 1
ATOM 1854 O O . PHE A 1 225 ? 3.331 17.453 -30.847 1.00 25.89 225 PHE A O 1
ATOM 1861 N N . ILE A 1 226 ? 1.627 17.075 -29.434 1.00 24.77 226 ILE A N 1
ATOM 1862 C CA . ILE A 1 226 ? 1.628 15.610 -29.516 1.00 24.77 226 ILE A CA 1
ATOM 1863 C C . ILE A 1 226 ? 0.850 15.205 -30.774 1.00 24.77 226 ILE A C 1
ATOM 1865 O O . ILE A 1 226 ? -0.339 15.496 -30.883 1.00 24.77 226 ILE A O 1
ATOM 1869 N N . TRP A 1 227 ? 1.496 14.508 -31.710 1.00 26.59 227 TRP A N 1
ATOM 1870 C CA . TRP A 1 227 ? 0.807 13.810 -32.799 1.00 26.59 227 TRP A CA 1
ATOM 1871 C C . TRP A 1 227 ? 0.909 12.302 -32.569 1.00 26.59 227 TRP A C 1
ATOM 1873 O O . TRP A 1 227 ? 1.918 11.663 -32.865 1.00 26.59 227 TRP A O 1
ATOM 1883 N N . THR A 1 228 ? -0.146 11.731 -31.996 1.00 25.17 228 THR A N 1
ATOM 1884 C CA . THR A 1 228 ? -0.406 10.294 -32.019 1.00 25.17 228 THR A CA 1
ATOM 1885 C C . THR A 1 228 ? -0.830 9.914 -33.436 1.00 25.17 228 THR A C 1
ATOM 1887 O O . THR A 1 228 ? -1.891 10.316 -33.908 1.00 25.17 228 THR A O 1
ATOM 1890 N N . SER A 1 229 ? 0.001 9.136 -34.132 1.00 28.16 229 SER A N 1
ATOM 1891 C CA . SER A 1 229 ? -0.402 8.511 -35.392 1.00 28.16 229 SER A CA 1
ATOM 1892 C C . SER A 1 229 ? -1.510 7.498 -35.104 1.00 28.16 229 SER A C 1
ATOM 1894 O O . SER A 1 229 ? -1.284 6.446 -34.502 1.00 28.16 229 SER A O 1
ATOM 1896 N N . CYS A 1 230 ? -2.732 7.857 -35.485 1.00 24.28 230 CYS A N 1
ATOM 1897 C CA . CYS A 1 230 ? -3.883 6.975 -35.491 1.00 24.28 230 CYS A CA 1
ATOM 1898 C C . CYS A 1 230 ? -3.746 6.029 -36.693 1.00 24.28 230 CYS A C 1
ATOM 1900 O O . CYS A 1 230 ? -4.164 6.358 -37.798 1.00 24.28 230 CYS A O 1
ATOM 1902 N N . ASN A 1 231 ? -3.154 4.852 -36.481 1.00 29.50 231 ASN A N 1
ATOM 1903 C CA . ASN A 1 231 ? -3.407 3.712 -37.358 1.00 29.50 231 ASN A CA 1
ATOM 1904 C C . ASN A 1 231 ? -4.810 3.190 -37.035 1.00 29.50 231 ASN A C 1
ATOM 1906 O O . ASN A 1 231 ? -5.008 2.495 -36.034 1.00 29.50 231 ASN A O 1
ATOM 1910 N N . ARG A 1 232 ? -5.791 3.529 -37.873 1.00 28.19 232 ARG A N 1
ATOM 1911 C CA . ARG A 1 232 ? -7.084 2.847 -37.900 1.00 28.19 232 ARG A CA 1
ATOM 1912 C C . ARG A 1 232 ? -7.588 2.739 -39.346 1.00 28.19 232 ARG A C 1
ATOM 1914 O O . ARG A 1 232 ? -8.011 3.741 -39.909 1.00 28.19 232 ARG A O 1
ATOM 1921 N N . VAL A 1 233 ? -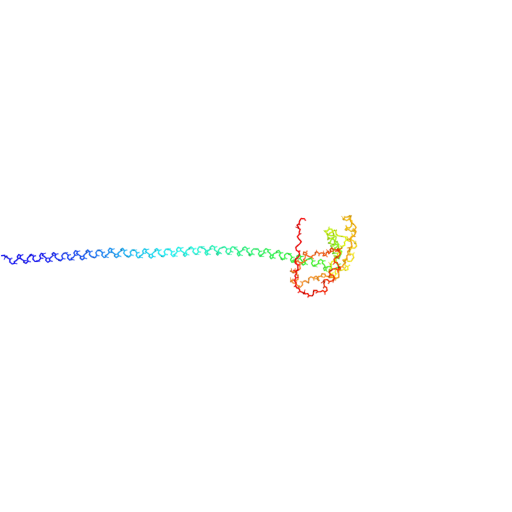7.579 1.479 -39.802 1.00 33.78 233 VAL A N 1
ATOM 1922 C CA . VAL A 1 233 ? -8.069 0.854 -41.055 1.00 33.78 233 VAL A CA 1
ATOM 1923 C C . VAL A 1 233 ? -7.324 1.215 -42.334 1.00 33.78 233 VAL A C 1
ATOM 1925 O O . VAL A 1 233 ? -7.412 2.373 -42.783 1.00 33.78 233 VAL A O 1
#

pLDDT: mean 76.64, std 24.2, range [24.28, 98.5]

Sequence (233 aa):
MNDSDVSKQIEQMVRFIHQEAEEKANEISVSAEEEFNIEKLQLVEAEKKKIRQEYERKQKQVEVRKKIEYSMQLNASRIKVLQAQDDLVSAMRETASKNLLNVSHYKSRHLHNYEGLLRALIIQSLLRLKEPSVLLRCRKEDLHMVESVLESAKEKYAGKGHVHAPEIVIDDIHLPPAPSHDDPHALSWYTSVFLYIYIYVYRVGQVQEKISKKWKTEEHPHIPFIWTSCNRV

Foldseek 3Di:
DDPVVVVVVVVVVVVVVVVVVVVVVVVVVVVVVVVVVVVVVVVVVVVVVVVVVVVVVVVVVVVVVVVVVVVVVVVVVVVVVVVVVVVVVVVVVVVVLVVVLVVVVPCPPCVVVVLVVLLVLLLVLCVVPVAQEWEFAEAPVCVVSCVVNQVVSQVVNCVVVVDHRHHYHYDPDHDDDDDDPPDPVVVVVCVVCVVVVPRPTDRPDPCVVVVVVVVVPDDDDDDDDDDDPDPDD